Protein AF-A0A2V7N0P4-F1 (afdb_monomer)

Radius of gyration: 20.38 Å; Cα contacts (8 Å, |Δi|>4): 398; chains: 1; bounding box: 50×47×55 Å

Structure (mmCIF, N/CA/C/O backbone):
data_AF-A0A2V7N0P4-F1
#
_entry.id   AF-A0A2V7N0P4-F1
#
loop_
_atom_site.group_PDB
_atom_site.id
_atom_site.type_symbol
_atom_site.label_atom_id
_atom_site.label_alt_id
_atom_site.label_comp_id
_atom_site.label_asym_id
_atom_site.label_entity_id
_atom_site.label_seq_id
_atom_site.pdbx_PDB_ins_code
_atom_site.Cartn_x
_atom_site.Cartn_y
_atom_site.Cartn_z
_atom_site.occupancy
_atom_site.B_iso_or_equiv
_atom_site.auth_seq_id
_atom_site.auth_comp_id
_atom_site.auth_asym_id
_atom_site.auth_atom_id
_atom_site.pdbx_PDB_model_num
ATOM 1 N N . MET A 1 1 ? -12.276 0.808 -29.004 1.00 48.00 1 MET A N 1
ATOM 2 C CA . MET A 1 1 ? -11.199 1.336 -29.880 1.00 48.00 1 MET A CA 1
ATOM 3 C C . MET A 1 1 ? -9.862 1.611 -29.165 1.00 48.00 1 MET A C 1
ATOM 5 O O . MET A 1 1 ? -8.880 1.832 -29.858 1.00 48.00 1 MET A O 1
ATOM 9 N N . ALA A 1 2 ? -9.767 1.597 -27.823 1.00 55.53 2 ALA A N 1
ATOM 10 C CA . ALA A 1 2 ? -8.489 1.805 -27.118 1.00 55.53 2 ALA A CA 1
ATOM 11 C C . ALA A 1 2 ? -7.593 0.546 -27.047 1.00 55.53 2 ALA A C 1
ATOM 13 O O . ALA A 1 2 ? -6.385 0.677 -27.211 1.00 55.53 2 ALA A O 1
ATOM 14 N N . ALA A 1 3 ? -8.181 -0.650 -26.898 1.00 57.28 3 ALA A N 1
ATOM 15 C CA . ALA A 1 3 ? -7.447 -1.916 -26.748 1.00 57.28 3 ALA A CA 1
ATOM 16 C C . ALA A 1 3 ? -6.444 -2.182 -27.893 1.00 57.28 3 ALA A C 1
ATOM 18 O O . ALA A 1 3 ? -5.248 -2.296 -27.647 1.00 57.28 3 ALA A O 1
ATOM 19 N N . GLY A 1 4 ? -6.884 -2.103 -29.157 1.00 65.12 4 GLY A N 1
ATOM 20 C CA . GLY A 1 4 ? -6.005 -2.337 -30.317 1.00 65.12 4 GLY A CA 1
ATOM 21 C C . GLY A 1 4 ? -4.878 -1.306 -30.515 1.00 65.12 4 GLY A C 1
ATOM 22 O O . GLY A 1 4 ? -3.929 -1.561 -31.256 1.00 65.12 4 GLY A O 1
ATOM 23 N N . ARG A 1 5 ? -4.939 -0.145 -29.843 1.00 78.81 5 ARG A N 1
ATOM 24 C CA . ARG A 1 5 ? -3.832 0.831 -29.835 1.00 78.81 5 ARG A CA 1
ATOM 25 C C . ARG A 1 5 ? -2.767 0.477 -28.802 1.00 78.81 5 ARG A C 1
ATOM 27 O O . ARG A 1 5 ? -1.599 0.766 -29.030 1.00 78.81 5 ARG A O 1
ATOM 34 N N . CYS A 1 6 ? -3.154 -0.150 -27.694 1.00 89.38 6 CYS A N 1
ATOM 35 C CA . CYS A 1 6 ? -2.201 -0.570 -26.675 1.00 89.38 6 CYS A CA 1
ATOM 36 C C . CYS A 1 6 ? -1.427 -1.823 -27.080 1.00 89.38 6 CYS A C 1
ATOM 38 O O . CYS A 1 6 ? -0.224 -1.873 -26.844 1.00 89.38 6 CYS A O 1
ATOM 40 N N . ASP A 1 7 ? -2.055 -2.773 -27.773 1.00 86.94 7 ASP A N 1
ATOM 41 C CA . ASP A 1 7 ? -1.364 -3.982 -28.239 1.00 86.94 7 ASP A CA 1
ATOM 42 C C . ASP A 1 7 ? -0.205 -3.648 -29.197 1.00 86.94 7 ASP A C 1
ATOM 44 O O . ASP A 1 7 ? 0.932 -4.089 -29.001 1.00 86.94 7 ASP A O 1
ATOM 48 N N . SER A 1 8 ? -0.462 -2.790 -30.191 1.00 90.31 8 SER A N 1
ATOM 49 C CA . SER A 1 8 ? 0.556 -2.338 -31.149 1.00 90.31 8 SER A CA 1
ATOM 50 C C . SER A 1 8 ? 1.620 -1.441 -30.507 1.00 90.31 8 SER A C 1
ATOM 52 O O . SER A 1 8 ? 2.811 -1.594 -30.799 1.00 90.31 8 SER A O 1
ATOM 54 N N . ALA A 1 9 ? 1.228 -0.553 -29.586 1.00 91.25 9 ALA A N 1
ATOM 55 C CA . ALA A 1 9 ? 2.161 0.296 -28.850 1.00 91.25 9 ALA A CA 1
ATOM 56 C C . ALA A 1 9 ? 3.096 -0.525 -27.950 1.00 91.25 9 ALA A C 1
ATOM 58 O O . ALA A 1 9 ? 4.300 -0.283 -27.946 1.00 91.25 9 ALA A O 1
ATOM 59 N N . VAL A 1 10 ? 2.574 -1.529 -27.237 1.00 93.38 10 VAL A N 1
ATOM 60 C CA . VAL A 1 10 ? 3.366 -2.428 -26.384 1.00 93.38 10 VAL A CA 1
ATOM 61 C C . VAL A 1 10 ? 4.337 -3.255 -27.223 1.00 93.38 10 VAL A C 1
ATOM 63 O O . VAL A 1 10 ? 5.505 -3.367 -26.852 1.00 93.38 10 VAL A O 1
ATOM 66 N N . ALA A 1 11 ? 3.896 -3.813 -28.355 1.00 92.94 11 ALA A N 1
ATOM 67 C CA . ALA A 1 11 ? 4.771 -4.567 -29.254 1.00 92.94 11 ALA A CA 1
ATOM 68 C C . ALA A 1 11 ? 5.921 -3.697 -29.789 1.00 92.94 11 ALA A C 1
ATOM 70 O O . ALA A 1 11 ? 7.089 -4.080 -29.696 1.00 92.94 11 ALA A O 1
ATOM 71 N N . THR A 1 12 ? 5.599 -2.489 -30.259 1.00 94.31 12 THR A N 1
ATOM 72 C CA . THR A 1 12 ? 6.586 -1.521 -30.761 1.00 94.31 12 THR A CA 1
ATOM 73 C C . THR A 1 12 ? 7.554 -1.084 -29.661 1.00 94.31 12 THR A C 1
ATOM 75 O O . THR A 1 12 ? 8.766 -1.080 -29.863 1.00 94.31 12 THR A O 1
ATOM 78 N N . ALA A 1 13 ? 7.038 -0.776 -28.468 1.00 93.75 13 ALA A N 1
ATOM 79 C CA . ALA A 1 13 ? 7.839 -0.393 -27.310 1.00 93.75 13 ALA A CA 1
ATOM 80 C C . ALA A 1 13 ? 8.810 -1.504 -26.887 1.00 93.75 13 ALA A C 1
ATOM 82 O O . ALA A 1 13 ? 9.975 -1.221 -26.618 1.00 93.75 13 ALA A O 1
ATOM 83 N N . LYS A 1 14 ? 8.364 -2.768 -26.875 1.00 93.31 14 LYS A N 1
ATOM 84 C CA . LYS A 1 14 ? 9.225 -3.925 -26.583 1.00 93.31 14 LYS A CA 1
ATOM 85 C C . LYS A 1 14 ? 10.332 -4.087 -27.624 1.00 93.31 14 LYS A C 1
ATOM 87 O O . LYS A 1 14 ? 11.485 -4.261 -27.243 1.00 93.31 14 LYS A O 1
ATOM 92 N N . ALA A 1 15 ? 10.007 -3.986 -28.915 1.00 93.44 15 ALA A N 1
ATOM 93 C CA . ALA A 1 15 ? 10.998 -4.075 -29.988 1.00 93.44 15 ALA A CA 1
ATOM 94 C C . ALA A 1 15 ? 12.048 -2.952 -29.896 1.00 93.44 15 ALA A C 1
ATOM 96 O O . ALA A 1 15 ? 13.246 -3.219 -29.974 1.00 93.44 15 ALA A O 1
ATOM 97 N N . ALA A 1 16 ? 11.616 -1.713 -29.644 1.00 91.25 16 ALA A N 1
ATOM 98 C CA . ALA A 1 16 ? 12.518 -0.583 -29.433 1.00 91.25 16 ALA A CA 1
ATOM 99 C C . ALA A 1 16 ? 13.398 -0.764 -28.182 1.00 91.25 16 ALA A C 1
ATOM 101 O O . ALA A 1 16 ? 14.583 -0.432 -28.209 1.00 91.25 16 ALA A O 1
ATOM 102 N N . GLN A 1 17 ? 12.858 -1.344 -27.102 1.00 92.38 17 GLN A N 1
ATOM 103 C CA . GLN A 1 17 ? 13.616 -1.618 -25.878 1.00 92.38 17 GLN A CA 1
ATOM 104 C C . GLN A 1 17 ? 14.759 -2.617 -26.106 1.00 92.38 17 GLN A C 1
ATOM 106 O O . GLN A 1 17 ? 15.795 -2.498 -25.460 1.00 92.38 17 GLN A O 1
ATOM 111 N N . LEU A 1 18 ? 14.607 -3.577 -27.027 1.00 92.81 18 LEU A N 1
ATOM 112 C CA . LEU A 1 18 ? 15.684 -4.514 -27.375 1.00 92.81 18 LEU A CA 1
ATOM 113 C C . LEU A 1 18 ? 16.871 -3.802 -28.037 1.00 92.81 18 LEU A C 1
ATOM 115 O O . LEU A 1 18 ? 18.014 -4.194 -27.824 1.00 92.81 18 LEU A O 1
ATOM 119 N N . GLN A 1 19 ? 16.610 -2.744 -28.807 1.00 94.44 19 GLN A N 1
ATOM 120 C CA . GLN A 1 19 ? 17.649 -1.951 -29.467 1.00 94.44 19 GLN A CA 1
ATOM 121 C C . GLN A 1 19 ? 18.250 -0.889 -28.540 1.00 94.44 19 GLN A C 1
ATOM 123 O O . GLN A 1 19 ? 19.441 -0.595 -28.621 1.00 94.44 19 GLN A O 1
ATOM 128 N N . ALA A 1 20 ? 17.442 -0.329 -27.635 1.00 92.88 20 ALA A N 1
ATOM 129 C CA . ALA A 1 20 ? 17.866 0.680 -26.669 1.00 92.88 20 ALA A CA 1
ATOM 130 C C . ALA A 1 20 ? 17.422 0.322 -25.232 1.00 92.88 20 ALA A C 1
ATOM 132 O O . ALA A 1 20 ? 16.518 0.964 -24.685 1.00 92.88 20 ALA A O 1
ATOM 133 N N . PRO A 1 21 ? 18.086 -0.649 -24.566 1.00 92.25 21 PRO A N 1
ATOM 134 C CA . PRO A 1 21 ? 17.653 -1.171 -23.264 1.00 92.25 21 PRO A CA 1
ATOM 135 C C . PRO A 1 21 ? 17.606 -0.138 -22.138 1.00 92.25 21 PRO A C 1
ATOM 137 O O . PRO A 1 21 ? 16.824 -0.286 -21.208 1.00 92.25 21 PRO A O 1
ATOM 140 N N . ALA A 1 22 ? 18.398 0.933 -22.226 1.00 93.81 22 ALA A N 1
ATOM 141 C CA . ALA A 1 22 ? 18.428 2.007 -21.234 1.00 93.81 22 ALA A CA 1
ATOM 142 C C . ALA A 1 22 ? 17.486 3.184 -21.562 1.00 93.81 22 ALA A C 1
ATOM 144 O O . ALA A 1 22 ? 17.545 4.215 -20.891 1.00 93.81 22 ALA A O 1
ATOM 145 N N . HIS A 1 23 ? 16.626 3.082 -22.583 1.00 95.06 23 HIS A N 1
ATOM 146 C CA . HIS A 1 23 ? 15.692 4.154 -22.932 1.00 95.06 23 HIS A CA 1
ATOM 147 C C . HIS A 1 23 ? 14.393 4.042 -22.124 1.00 95.06 23 HIS A C 1
ATOM 149 O O . HIS A 1 23 ? 13.709 3.026 -22.157 1.00 95.06 23 HIS A O 1
ATOM 155 N N . ALA A 1 24 ? 14.000 5.117 -21.436 1.00 95.44 24 ALA A N 1
ATOM 156 C CA . ALA A 1 24 ? 12.832 5.126 -20.548 1.00 95.44 24 ALA A CA 1
ATOM 157 C C . ALA A 1 24 ? 11.462 5.131 -21.260 1.00 95.44 24 ALA A C 1
ATOM 159 O O . ALA A 1 24 ? 10.436 5.034 -20.598 1.00 95.44 24 ALA A O 1
ATOM 160 N N . LEU A 1 25 ? 11.405 5.255 -22.592 1.00 94.81 25 LEU A N 1
ATOM 161 C CA . LEU A 1 25 ? 10.123 5.388 -23.300 1.00 94.81 25 LEU A CA 1
ATOM 162 C C . LEU A 1 25 ? 9.391 4.054 -23.391 1.00 94.81 25 LEU A C 1
ATOM 164 O O . LEU A 1 25 ? 8.181 4.023 -23.195 1.00 94.81 25 LEU A O 1
ATOM 168 N N . GLY A 1 26 ? 10.115 2.959 -23.632 1.00 94.75 26 GLY A N 1
ATOM 169 C CA . GLY A 1 26 ? 9.523 1.628 -23.679 1.00 94.75 26 GLY A CA 1
ATOM 170 C C . GLY A 1 26 ? 8.754 1.272 -22.402 1.00 94.75 26 GLY A C 1
ATOM 171 O O . GLY A 1 26 ? 7.552 1.019 -22.502 1.00 94.75 26 GLY A O 1
ATOM 172 N N . PRO A 1 27 ? 9.359 1.319 -21.195 1.00 96.75 27 PRO A N 1
ATOM 173 C CA . PRO A 1 27 ? 8.632 1.025 -19.961 1.00 96.75 27 PRO A CA 1
ATOM 174 C C . PRO A 1 27 ? 7.490 2.013 -19.700 1.00 96.75 27 PRO A C 1
ATOM 176 O O . PRO A 1 27 ? 6.444 1.574 -19.237 1.00 96.75 27 PRO A O 1
ATOM 179 N N . LEU A 1 28 ? 7.634 3.306 -20.034 1.00 96.75 28 LEU A N 1
ATOM 180 C CA . LEU A 1 28 ? 6.555 4.298 -19.886 1.00 96.75 28 LEU A CA 1
ATOM 181 C C . LEU A 1 28 ? 5.330 3.964 -20.745 1.00 96.75 28 LEU A C 1
ATOM 183 O O . LEU A 1 28 ? 4.205 4.027 -20.259 1.00 96.75 28 LEU A O 1
ATOM 187 N N . VAL A 1 29 ? 5.536 3.573 -22.004 1.00 96.19 29 VAL A N 1
ATOM 188 C CA . VAL A 1 29 ? 4.443 3.176 -22.905 1.00 96.19 29 VAL A CA 1
ATOM 189 C C . VAL A 1 29 ? 3.790 1.880 -22.429 1.00 96.19 29 VAL A C 1
ATOM 191 O O . VAL A 1 29 ? 2.564 1.807 -22.336 1.00 96.19 29 VAL A O 1
ATOM 194 N N . ILE A 1 30 ? 4.599 0.870 -22.097 1.00 96.31 30 ILE A N 1
ATOM 195 C CA . ILE A 1 30 ? 4.100 -0.438 -21.657 1.00 96.31 30 ILE A CA 1
ATOM 196 C C . ILE A 1 30 ? 3.291 -0.296 -20.366 1.00 96.31 30 ILE A C 1
ATOM 198 O O . ILE A 1 30 ? 2.149 -0.757 -20.305 1.00 96.31 30 ILE A O 1
ATOM 202 N N . GLY A 1 31 ? 3.851 0.387 -19.366 1.00 96.44 31 GLY A N 1
ATOM 203 C CA . GLY A 1 31 ? 3.190 0.609 -18.086 1.00 96.44 31 GLY A CA 1
ATOM 204 C C . GLY A 1 31 ? 1.904 1.417 -18.233 1.00 96.44 31 GLY A C 1
ATOM 205 O O . GLY A 1 31 ? 0.882 1.038 -17.668 1.00 96.44 31 GLY A O 1
ATOM 206 N N . ARG A 1 32 ? 1.880 2.455 -19.080 1.00 96.50 32 ARG A N 1
ATOM 207 C CA . ARG A 1 32 ? 0.666 3.256 -19.284 1.00 96.50 32 ARG A CA 1
ATOM 208 C C . ARG A 1 32 ? -0.481 2.454 -19.902 1.00 96.50 32 ARG A C 1
ATOM 210 O O . ARG A 1 32 ? -1.645 2.676 -19.560 1.00 96.50 32 ARG A O 1
ATOM 217 N N . CYS A 1 33 ? -0.170 1.517 -20.792 1.00 96.38 33 CYS A N 1
ATOM 218 C CA . CYS A 1 33 ? -1.168 0.596 -21.324 1.00 96.38 33 CYS A CA 1
ATOM 219 C C . CYS A 1 33 ? -1.683 -0.371 -20.253 1.00 96.38 33 CYS A C 1
ATOM 221 O O . CYS A 1 33 ? -2.892 -0.541 -20.124 1.00 96.38 33 CYS A O 1
ATOM 223 N N . GLN A 1 34 ? -0.800 -0.916 -19.413 1.00 95.75 34 GLN A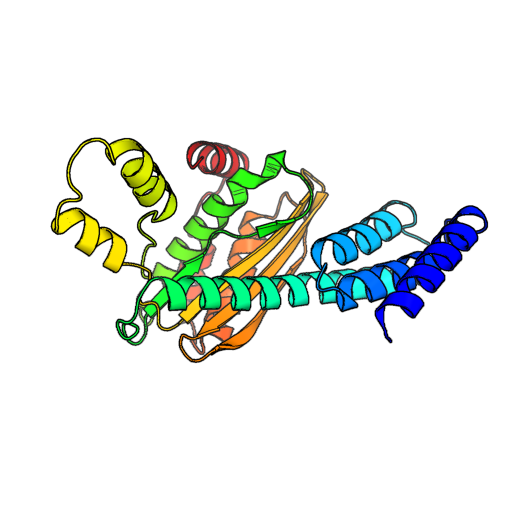 N 1
ATOM 224 C CA . GLN A 1 34 ? -1.206 -1.753 -18.280 1.00 95.75 34 GLN A CA 1
ATOM 225 C C . GLN A 1 34 ? -2.107 -0.991 -17.293 1.00 95.75 34 GLN A C 1
ATOM 227 O O . GLN A 1 34 ? -3.138 -1.520 -16.887 1.00 95.75 34 GLN A O 1
ATOM 232 N N . GLU A 1 35 ? -1.788 0.268 -16.970 1.00 94.88 35 GLU A N 1
ATOM 233 C CA . GLU A 1 35 ? -2.641 1.140 -16.145 1.00 94.88 35 GLU A CA 1
ATOM 234 C C . GLU A 1 35 ? -4.025 1.371 -16.765 1.00 94.88 35 GLU A C 1
ATOM 236 O O . GLU A 1 35 ? -5.025 1.402 -16.051 1.00 94.88 35 GLU A O 1
ATOM 241 N N . THR A 1 36 ? -4.087 1.538 -18.091 1.00 93.94 36 THR A N 1
ATOM 242 C CA . THR A 1 36 ? -5.350 1.740 -18.823 1.00 93.94 36 THR A CA 1
ATOM 243 C C . THR A 1 36 ? -6.249 0.507 -18.728 1.00 93.94 36 THR A C 1
ATOM 245 O O . THR A 1 36 ? -7.465 0.642 -18.622 1.00 93.94 36 THR A O 1
ATOM 248 N N . ASP A 1 37 ? -5.647 -0.681 -18.676 1.00 92.75 37 ASP A N 1
ATOM 249 C CA . ASP A 1 37 ? -6.344 -1.953 -18.467 1.00 92.75 37 ASP A CA 1
ATOM 250 C C . ASP A 1 37 ? -6.635 -2.248 -16.981 1.00 92.75 37 ASP A C 1
ATOM 252 O O . ASP A 1 37 ? -7.108 -3.332 -16.644 1.00 92.75 37 ASP A O 1
ATOM 256 N N . GLY A 1 38 ? -6.320 -1.321 -16.068 1.00 91.38 38 GLY A N 1
ATOM 257 C CA . GLY A 1 38 ? -6.486 -1.508 -14.624 1.00 91.38 38 GLY A CA 1
ATOM 258 C C . GLY A 1 38 ? -5.501 -2.502 -13.999 1.00 91.38 38 GLY A C 1
ATOM 259 O O . GLY A 1 38 ? -5.750 -2.985 -12.897 1.00 91.38 38 GLY A O 1
ATOM 260 N N . ARG A 1 39 ? -4.395 -2.816 -14.686 1.00 93.00 39 ARG A N 1
ATOM 261 C CA . ARG A 1 39 ? -3.316 -3.713 -14.234 1.00 93.00 39 ARG A CA 1
ATOM 262 C C . ARG A 1 39 ? -2.177 -2.904 -13.611 1.00 93.00 39 ARG A C 1
ATOM 264 O O . ARG A 1 39 ? -1.065 -2.844 -14.141 1.00 93.00 39 ARG A O 1
ATOM 271 N N . TYR A 1 40 ? -2.482 -2.194 -12.524 1.00 93.31 40 TYR A N 1
ATOM 272 C CA . TYR A 1 40 ? -1.529 -1.290 -11.865 1.00 93.31 40 TYR A CA 1
ATOM 273 C C . TYR A 1 40 ? -0.349 -2.018 -11.212 1.00 93.31 40 TYR A C 1
ATOM 275 O O . TYR A 1 40 ? 0.742 -1.461 -11.137 1.00 93.31 40 TYR A O 1
ATOM 283 N N . ASP A 1 41 ? -0.552 -3.262 -10.788 1.00 90.06 41 ASP A N 1
ATOM 284 C CA . ASP A 1 41 ? 0.484 -4.165 -10.287 1.00 90.06 41 ASP A CA 1
ATOM 285 C C . ASP A 1 41 ? 1.547 -4.456 -11.360 1.00 90.06 41 ASP A C 1
ATOM 287 O O . ASP A 1 41 ? 2.747 -4.303 -11.115 1.00 90.06 41 ASP A O 1
ATOM 291 N N . LEU A 1 42 ? 1.114 -4.786 -12.583 1.00 93.25 42 LEU A N 1
ATOM 292 C CA . LEU A 1 42 ? 2.010 -5.013 -13.719 1.00 93.25 42 LEU A CA 1
ATOM 293 C C . LEU A 1 42 ? 2.709 -3.724 -14.161 1.00 93.25 42 LEU A C 1
ATOM 295 O O . LEU A 1 42 ? 3.900 -3.755 -14.485 1.00 93.25 42 LEU A O 1
ATOM 299 N N . ALA A 1 43 ? 1.991 -2.596 -14.153 1.00 95.56 43 ALA A N 1
ATOM 300 C CA . ALA A 1 43 ? 2.570 -1.286 -14.449 1.00 95.56 43 ALA A CA 1
ATOM 301 C C . ALA A 1 43 ? 3.676 -0.936 -13.451 1.00 95.56 43 ALA A C 1
ATOM 303 O O . ALA A 1 43 ? 4.794 -0.609 -13.854 1.00 95.56 43 ALA A O 1
ATOM 304 N N . TYR A 1 44 ? 3.392 -1.082 -12.153 1.00 93.50 44 TYR A N 1
ATOM 305 C CA . TYR A 1 44 ? 4.367 -0.881 -11.089 1.00 93.50 44 TYR A CA 1
ATOM 306 C C . TYR A 1 44 ? 5.613 -1.742 -11.312 1.00 93.50 44 TYR A C 1
ATOM 308 O O . TYR A 1 44 ? 6.715 -1.195 -11.369 1.00 93.50 44 TYR A O 1
ATOM 316 N N . ALA A 1 45 ? 5.434 -3.051 -11.526 1.00 92.19 45 ALA A N 1
ATOM 317 C CA . ALA A 1 45 ? 6.531 -3.984 -11.772 1.00 92.19 45 ALA A CA 1
ATOM 318 C C . ALA A 1 45 ? 7.376 -3.578 -12.991 1.00 92.19 45 ALA A C 1
ATOM 320 O O . ALA A 1 45 ? 8.602 -3.518 -12.893 1.00 92.19 45 ALA A O 1
ATOM 321 N N . THR A 1 46 ? 6.733 -3.220 -14.108 1.00 95.44 46 THR A N 1
ATOM 322 C CA . THR A 1 46 ? 7.399 -2.760 -15.341 1.00 95.44 46 THR A CA 1
ATOM 323 C C . THR A 1 46 ? 8.288 -1.544 -15.076 1.00 95.44 46 THR A C 1
ATOM 325 O O . THR A 1 46 ? 9.448 -1.500 -15.498 1.00 95.44 46 THR A O 1
ATOM 328 N N . TYR A 1 47 ? 7.769 -0.555 -14.348 1.00 96.25 47 TYR A N 1
ATOM 329 C CA . TYR A 1 47 ? 8.516 0.654 -14.022 1.00 96.25 47 TYR A CA 1
ATOM 330 C C . TYR A 1 47 ? 9.673 0.382 -13.058 1.00 96.25 47 TYR A C 1
ATOM 332 O O . TYR A 1 47 ? 10.788 0.868 -13.273 1.00 96.25 47 TYR A O 1
ATOM 340 N N . THR A 1 48 ? 9.436 -0.387 -11.994 1.00 92.81 48 THR A N 1
ATOM 341 C CA . THR A 1 48 ? 10.470 -0.658 -10.990 1.00 92.81 48 THR A CA 1
ATOM 342 C C . THR A 1 48 ? 11.585 -1.536 -11.527 1.00 92.81 48 THR A C 1
ATOM 344 O O . THR A 1 48 ? 12.746 -1.265 -11.232 1.00 92.81 48 THR A O 1
ATOM 347 N N . ASP A 1 49 ? 11.261 -2.527 -12.355 1.00 93.44 49 ASP A N 1
ATOM 348 C CA . ASP A 1 49 ? 12.238 -3.420 -12.975 1.00 93.44 49 ASP A CA 1
ATOM 349 C C . ASP A 1 49 ? 13.178 -2.647 -13.916 1.00 93.44 49 ASP A C 1
ATOM 351 O O . ASP A 1 49 ? 14.404 -2.744 -13.813 1.00 93.44 49 ASP A O 1
ATOM 355 N N . PHE A 1 50 ? 12.633 -1.766 -14.765 1.00 96.25 50 PHE A N 1
ATOM 356 C CA . PHE A 1 50 ? 13.466 -0.866 -15.567 1.00 96.25 50 PHE A CA 1
ATOM 357 C C . PHE A 1 50 ? 14.339 0.044 -14.691 1.00 96.25 50 PHE A C 1
ATOM 359 O O . PHE A 1 50 ? 15.539 0.182 -14.934 1.00 96.25 50 PHE A O 1
ATOM 366 N N . ALA A 1 51 ? 13.759 0.669 -13.662 1.00 94.75 51 ALA A N 1
ATOM 367 C CA . ALA A 1 51 ? 14.488 1.599 -12.804 1.00 94.75 51 ALA A CA 1
ATOM 368 C C . ALA A 1 51 ? 15.587 0.924 -11.963 1.00 94.75 51 ALA A C 1
ATOM 370 O O . ALA A 1 51 ? 16.552 1.601 -11.590 1.00 94.75 51 ALA A O 1
ATOM 371 N N . ALA A 1 52 ? 15.437 -0.370 -11.664 1.00 91.81 52 ALA A N 1
ATOM 372 C CA . ALA A 1 52 ? 16.428 -1.193 -10.979 1.00 91.81 52 ALA A CA 1
ATOM 373 C C . ALA A 1 52 ? 17.570 -1.606 -11.918 1.00 91.81 52 ALA A C 1
ATOM 375 O O . ALA A 1 52 ? 18.735 -1.458 -11.555 1.00 91.81 52 ALA A O 1
ATOM 376 N N . ARG A 1 53 ? 17.254 -2.051 -13.142 1.00 95.06 53 ARG A N 1
ATOM 377 C CA . ARG A 1 53 ? 18.259 -2.448 -14.147 1.00 95.06 53 ARG A CA 1
ATOM 378 C C . ARG A 1 53 ? 19.022 -1.263 -14.740 1.00 95.06 53 ARG A C 1
ATOM 380 O O . ARG A 1 53 ? 20.194 -1.392 -15.085 1.00 95.06 53 ARG A O 1
ATOM 387 N N . HIS A 1 54 ? 18.388 -0.094 -14.822 1.00 96.06 54 HIS A N 1
ATOM 388 C CA . HIS A 1 54 ? 18.963 1.103 -15.438 1.00 96.06 54 HIS A CA 1
ATOM 389 C C . HIS A 1 54 ? 18.892 2.329 -14.512 1.00 96.06 54 HIS A C 1
ATOM 391 O O . HIS A 1 54 ? 18.283 3.347 -14.853 1.00 96.06 54 HIS A O 1
ATOM 397 N N . PRO A 1 55 ? 19.559 2.303 -13.343 1.00 94.88 55 PRO A N 1
ATOM 398 C CA . PRO A 1 55 ? 19.381 3.317 -12.303 1.00 94.88 55 PRO A CA 1
ATOM 399 C C . PRO A 1 55 ? 19.864 4.719 -12.695 1.00 94.88 55 PRO A C 1
ATOM 401 O O . PRO A 1 55 ? 19.472 5.687 -12.039 1.00 94.88 55 PRO A O 1
ATOM 404 N N . ARG A 1 56 ? 20.698 4.816 -13.742 1.00 95.81 56 ARG A N 1
ATOM 405 C CA . ARG A 1 56 ? 21.276 6.052 -14.302 1.00 95.81 56 ARG A CA 1
ATOM 406 C C . ARG A 1 56 ? 20.741 6.399 -15.699 1.00 95.81 56 ARG A C 1
ATOM 408 O O . ARG A 1 56 ? 21.254 7.320 -16.326 1.00 95.81 56 ARG A O 1
ATOM 415 N N . ALA A 1 57 ? 19.743 5.672 -16.208 1.00 95.56 57 ALA A N 1
ATOM 416 C CA . ALA A 1 57 ? 19.155 5.970 -17.512 1.00 95.56 57 ALA A CA 1
ATOM 417 C C . ALA A 1 57 ? 18.533 7.372 -17.551 1.00 95.56 57 ALA A C 1
ATOM 419 O O . ALA A 1 57 ? 17.899 7.829 -16.593 1.00 95.56 57 ALA A O 1
ATOM 420 N N . ARG A 1 58 ? 18.646 8.042 -18.701 1.00 95.19 58 ARG A N 1
ATOM 421 C CA . ARG A 1 58 ? 17.941 9.304 -18.938 1.00 95.19 58 ARG A CA 1
ATOM 422 C C . ARG A 1 58 ? 16.431 9.057 -18.855 1.00 95.19 58 ARG A C 1
ATOM 424 O O . ARG A 1 58 ? 15.903 8.177 -19.526 1.00 95.19 58 ARG A O 1
ATOM 431 N N . GLY A 1 59 ? 15.739 9.833 -18.022 1.00 94.62 59 GLY A N 1
ATOM 432 C CA . GLY A 1 59 ? 14.296 9.686 -17.798 1.00 94.62 59 GLY A CA 1
ATOM 433 C C . GLY A 1 59 ? 13.901 8.659 -16.728 1.00 94.62 59 GLY A C 1
ATOM 434 O O . GLY A 1 59 ? 12.714 8.527 -16.444 1.00 94.62 59 GLY A O 1
ATOM 435 N N . VAL A 1 60 ? 14.853 7.989 -16.060 1.00 96.25 60 VAL A N 1
ATOM 436 C CA . VAL A 1 60 ? 14.542 7.034 -14.975 1.00 96.25 60 VAL A CA 1
ATOM 437 C C . VAL A 1 60 ? 13.769 7.676 -13.814 1.00 96.25 60 VAL A C 1
ATOM 439 O O . VAL A 1 60 ? 12.966 7.014 -13.165 1.00 96.25 60 VAL A O 1
ATOM 442 N N . ALA A 1 61 ? 13.955 8.977 -13.570 1.00 95.50 61 ALA A N 1
ATOM 443 C CA . ALA A 1 61 ? 13.181 9.717 -12.574 1.00 95.50 61 ALA A CA 1
ATOM 444 C C . ALA A 1 61 ? 11.679 9.738 -12.909 1.00 95.50 61 ALA A C 1
ATOM 446 O O . ALA A 1 61 ? 10.858 9.497 -12.028 1.00 95.50 61 ALA A O 1
ATOM 447 N N . ALA A 1 62 ? 11.323 9.935 -14.184 1.00 96.75 62 ALA A N 1
ATOM 448 C CA . ALA A 1 62 ? 9.934 9.888 -14.637 1.00 96.75 62 ALA A CA 1
ATOM 449 C C . ALA A 1 62 ? 9.347 8.477 -14.494 1.00 96.75 62 ALA A C 1
ATOM 451 O O . ALA A 1 62 ? 8.218 8.328 -14.040 1.00 96.75 62 ALA A O 1
ATOM 452 N N . VAL A 1 63 ? 10.136 7.437 -14.787 1.00 97.00 63 VAL A N 1
ATOM 453 C CA . VAL A 1 63 ? 9.726 6.038 -14.574 1.00 97.00 63 VAL A CA 1
ATOM 454 C C . VAL A 1 63 ? 9.472 5.755 -13.089 1.00 97.00 63 VAL A C 1
ATOM 456 O O . VAL A 1 63 ? 8.462 5.155 -12.733 1.00 97.00 63 VAL A O 1
ATOM 459 N N . ARG A 1 64 ? 10.347 6.229 -12.192 1.00 94.56 64 ARG A N 1
ATOM 460 C CA . ARG A 1 64 ? 10.161 6.075 -10.739 1.00 94.56 64 ARG A CA 1
ATOM 461 C C . ARG A 1 64 ? 8.913 6.799 -10.234 1.00 94.56 64 ARG A C 1
ATOM 463 O O . ARG A 1 64 ? 8.231 6.247 -9.372 1.00 94.56 64 ARG A O 1
ATOM 470 N N . ALA A 1 65 ? 8.619 7.985 -10.767 1.00 94.94 65 ALA A N 1
ATOM 471 C CA . ALA A 1 65 ? 7.401 8.728 -10.455 1.00 94.94 65 ALA A CA 1
ATOM 472 C C . ALA A 1 65 ? 6.147 8.003 -10.972 1.00 94.94 65 ALA A C 1
ATOM 474 O O . ALA A 1 65 ? 5.172 7.868 -10.236 1.00 94.94 65 ALA A O 1
ATOM 475 N N . ALA A 1 66 ? 6.192 7.454 -12.192 1.00 96.44 66 ALA A N 1
ATOM 476 C CA . ALA A 1 66 ? 5.112 6.633 -12.740 1.00 96.44 66 ALA A CA 1
ATOM 477 C C . ALA A 1 66 ? 4.841 5.393 -11.869 1.00 96.44 66 ALA A C 1
ATOM 479 O O . ALA A 1 66 ? 3.687 5.091 -11.580 1.00 96.44 66 ALA A O 1
ATOM 480 N N . ALA A 1 67 ? 5.889 4.748 -11.339 1.00 93.88 67 ALA A N 1
ATOM 481 C CA . ALA A 1 67 ? 5.737 3.668 -10.362 1.00 93.88 67 ALA A CA 1
ATOM 482 C C . ALA A 1 67 ? 4.975 4.114 -9.104 1.00 93.88 67 ALA A C 1
ATOM 484 O O . ALA A 1 67 ? 4.072 3.417 -8.655 1.00 93.88 67 ALA A O 1
ATOM 485 N N . GLN A 1 68 ? 5.289 5.281 -8.536 1.00 91.62 68 GLN A N 1
ATOM 486 C CA . GLN A 1 68 ? 4.570 5.779 -7.353 1.00 91.62 68 GLN A CA 1
ATOM 487 C C . GLN A 1 68 ? 3.089 6.038 -7.651 1.00 91.62 68 GLN A C 1
ATOM 489 O O . GLN A 1 68 ? 2.218 5.658 -6.870 1.00 91.62 68 GLN A O 1
ATOM 494 N N . LEU A 1 69 ? 2.789 6.622 -8.814 1.00 93.62 69 LEU A N 1
ATOM 495 C CA . LEU A 1 69 ? 1.410 6.849 -9.247 1.00 93.62 69 LEU A CA 1
ATOM 496 C C . LEU A 1 69 ? 0.651 5.534 -9.461 1.00 93.62 69 LEU A C 1
ATOM 498 O O . LEU A 1 69 ? -0.486 5.420 -9.005 1.00 93.62 69 LEU A O 1
ATOM 502 N N . ALA A 1 70 ? 1.283 4.536 -10.083 1.00 94.00 70 ALA A N 1
ATOM 503 C CA . ALA A 1 70 ? 0.696 3.213 -10.272 1.00 94.00 70 ALA A CA 1
ATOM 504 C C . ALA A 1 70 ? 0.378 2.537 -8.929 1.00 94.00 70 ALA A C 1
ATOM 506 O O . ALA A 1 70 ? -0.726 2.033 -8.755 1.00 94.00 70 ALA A O 1
ATOM 507 N N . LEU A 1 71 ? 1.283 2.602 -7.945 1.00 91.62 71 LEU A N 1
ATOM 508 C CA . LEU A 1 71 ? 1.056 2.018 -6.617 1.00 91.62 71 LEU A CA 1
ATOM 509 C C . LEU A 1 71 ? -0.131 2.675 -5.889 1.00 91.62 71 LEU A C 1
ATOM 511 O O . LEU A 1 71 ? -0.981 1.985 -5.325 1.00 91.62 71 LEU A O 1
ATOM 515 N N . ARG A 1 72 ? -0.239 4.010 -5.942 1.00 90.94 72 ARG A N 1
ATOM 516 C CA . ARG A 1 72 ? -1.391 4.747 -5.384 1.00 90.94 72 ARG A CA 1
ATOM 517 C C . ARG A 1 72 ? -2.700 4.405 -6.094 1.00 90.94 72 ARG A C 1
ATOM 519 O O . ARG A 1 72 ? -3.747 4.263 -5.455 1.00 90.94 72 ARG A O 1
ATOM 526 N N . ALA A 1 73 ? -2.655 4.285 -7.420 1.00 92.44 73 ALA A N 1
ATOM 527 C CA . ALA A 1 73 ? -3.808 3.891 -8.219 1.00 92.44 73 ALA A CA 1
ATOM 528 C C . ALA A 1 73 ? -4.246 2.458 -7.887 1.00 92.44 73 ALA A C 1
ATOM 530 O O . ALA A 1 73 ? -5.441 2.222 -7.705 1.00 92.44 73 ALA A O 1
ATOM 531 N N . GLN A 1 74 ? -3.292 1.541 -7.692 1.00 92.00 74 GLN A N 1
ATOM 532 C CA . GLN A 1 74 ? -3.550 0.185 -7.216 1.00 92.00 74 GLN A CA 1
ATOM 533 C C . GLN A 1 74 ? -4.251 0.210 -5.858 1.00 92.00 74 GLN A C 1
ATOM 535 O O . GLN A 1 74 ? -5.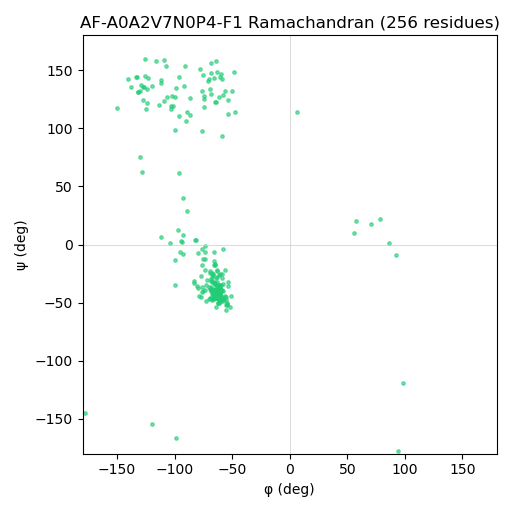290 -0.424 -5.719 1.00 92.00 74 GLN A O 1
ATOM 540 N N . ALA A 1 75 ? -3.751 0.989 -4.890 1.00 89.62 75 ALA A N 1
ATOM 541 C CA . ALA A 1 75 ? -4.383 1.119 -3.575 1.00 89.62 75 ALA A CA 1
ATOM 542 C C . ALA A 1 75 ? -5.821 1.640 -3.664 1.00 89.62 75 ALA A C 1
ATOM 544 O O . ALA A 1 75 ? -6.708 1.145 -2.978 1.00 89.62 75 ALA A O 1
ATOM 545 N N . THR A 1 76 ? -6.078 2.590 -4.563 1.00 90.62 76 THR A N 1
ATOM 546 C CA . THR A 1 76 ? -7.425 3.119 -4.820 1.00 90.62 76 THR A CA 1
ATOM 547 C C . THR A 1 76 ? -8.335 2.076 -5.480 1.00 90.62 76 THR A C 1
ATOM 549 O O . THR A 1 76 ? -9.514 1.979 -5.143 1.00 90.62 76 THR A O 1
ATOM 552 N N . GLN A 1 77 ? -7.823 1.287 -6.427 1.00 90.44 77 GLN A N 1
ATOM 553 C CA . GLN A 1 77 ? -8.597 0.242 -7.099 1.00 90.44 77 GLN A CA 1
ATOM 554 C C . GLN A 1 77 ? -8.917 -0.915 -6.150 1.00 90.44 77 GLN A C 1
ATOM 556 O O . GLN A 1 77 ? -10.067 -1.348 -6.098 1.00 90.44 77 GLN A O 1
ATOM 561 N N . THR A 1 78 ? -7.939 -1.394 -5.377 1.00 87.94 78 THR A N 1
ATOM 562 C CA . THR A 1 78 ? -8.156 -2.451 -4.381 1.00 87.94 78 THR A CA 1
ATOM 563 C C . THR A 1 78 ? -9.154 -1.996 -3.324 1.00 87.94 78 THR A C 1
AT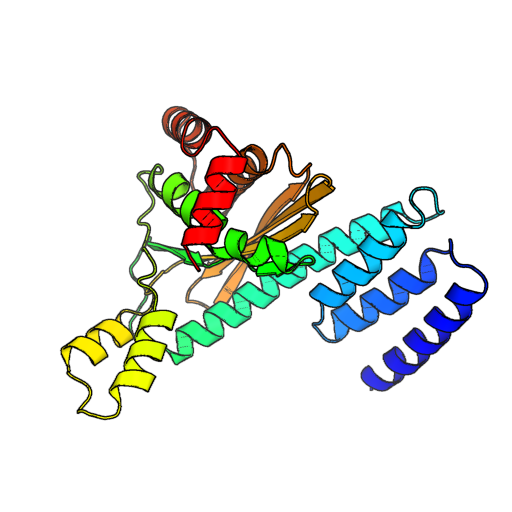OM 565 O O . THR A 1 78 ? -10.035 -2.768 -2.963 1.00 87.94 78 THR A O 1
ATOM 568 N N . ALA A 1 79 ? -9.104 -0.724 -2.922 1.00 86.62 79 ALA A N 1
ATOM 569 C CA . ALA A 1 79 ? -10.107 -0.084 -2.076 1.00 86.62 79 ALA A CA 1
ATOM 570 C C . ALA A 1 79 ? -11.530 -0.204 -2.653 1.00 86.62 79 ALA A C 1
ATOM 572 O O . ALA A 1 79 ? -12.449 -0.663 -1.975 1.00 86.62 79 ALA A O 1
ATOM 573 N N . LYS A 1 80 ? -11.717 0.171 -3.925 1.00 85.69 80 LYS A N 1
ATOM 574 C CA . LYS A 1 80 ? -13.021 0.065 -4.606 1.00 85.69 80 LYS A CA 1
ATOM 575 C C . LYS A 1 80 ? -13.510 -1.379 -4.680 1.00 85.69 80 LYS A C 1
ATOM 577 O O . LYS A 1 80 ? -14.688 -1.640 -4.456 1.00 85.69 80 LYS A O 1
ATOM 582 N N . LEU A 1 81 ? -12.611 -2.315 -4.980 1.00 84.44 81 LEU A N 1
ATOM 583 C CA . LEU A 1 81 ? -12.933 -3.741 -5.044 1.00 84.44 81 LEU A CA 1
ATOM 584 C C . LEU A 1 81 ? -13.295 -4.306 -3.667 1.00 84.44 81 LEU A C 1
ATOM 586 O O . LEU A 1 81 ? -14.206 -5.124 -3.571 1.00 84.44 81 LEU A O 1
ATOM 590 N N . ALA A 1 82 ? -12.614 -3.872 -2.606 1.00 78.38 82 ALA A N 1
ATOM 591 C CA . ALA A 1 82 ? -12.926 -4.273 -1.241 1.00 78.38 82 ALA A CA 1
ATOM 592 C C . ALA A 1 82 ? -14.334 -3.824 -0.831 1.00 78.38 82 ALA A C 1
ATOM 594 O O . ALA A 1 82 ? -15.102 -4.638 -0.322 1.00 78.38 82 ALA A O 1
ATOM 595 N N . LEU A 1 83 ? -14.708 -2.582 -1.148 1.00 77.44 83 LEU A N 1
ATOM 596 C CA . LEU A 1 83 ? -16.061 -2.082 -0.907 1.00 77.44 83 LEU A CA 1
ATOM 597 C C . LEU A 1 83 ? -17.119 -2.810 -1.734 1.00 77.44 83 LEU A C 1
ATOM 599 O O . LEU A 1 83 ? -18.159 -3.178 -1.201 1.00 77.44 83 LEU A O 1
ATOM 603 N N . ALA A 1 84 ? -16.853 -3.060 -3.018 1.00 79.25 84 ALA A N 1
ATOM 604 C CA . ALA A 1 84 ? -17.773 -3.824 -3.857 1.00 79.25 84 ALA A CA 1
ATOM 605 C C . ALA A 1 84 ? -17.991 -5.246 -3.316 1.00 79.25 84 ALA A C 1
ATOM 607 O O . ALA A 1 84 ? -19.088 -5.782 -3.404 1.00 79.25 84 ALA A O 1
ATOM 608 N N . ARG A 1 85 ? -16.958 -5.859 -2.725 1.00 75.81 85 ARG A N 1
ATOM 609 C CA . ARG A 1 85 ? -17.107 -7.141 -2.027 1.00 75.81 85 ARG A CA 1
ATOM 610 C C . ARG A 1 85 ? -17.955 -6.978 -0.769 1.00 75.81 85 ARG A C 1
ATOM 612 O O . ARG A 1 85 ? -18.873 -7.758 -0.571 1.00 75.81 85 ARG A O 1
ATOM 619 N N . GLU A 1 86 ? -17.697 -5.977 0.061 1.00 69.50 86 GLU A N 1
ATOM 620 C CA . GLU A 1 86 ? -18.456 -5.752 1.297 1.00 69.50 86 GLU A CA 1
ATOM 621 C C . GLU A 1 86 ? -19.952 -5.489 1.053 1.00 69.50 86 GLU A C 1
ATOM 623 O O . GLU A 1 86 ? -20.792 -6.074 1.737 1.00 69.50 86 GLU A O 1
ATOM 628 N N . SER A 1 87 ? -20.306 -4.711 0.027 1.00 69.31 87 SER A N 1
ATOM 629 C CA . SER A 1 87 ? -21.710 -4.430 -0.307 1.00 69.31 87 SER A CA 1
ATOM 630 C C . SER A 1 87 ? -22.485 -5.659 -0.796 1.00 69.31 87 SER A C 1
ATOM 632 O O . SER A 1 87 ? -23.699 -5.724 -0.626 1.00 69.31 87 SER A O 1
ATOM 634 N N . THR A 1 88 ? -21.805 -6.662 -1.368 1.00 69.50 88 THR A N 1
ATOM 635 C CA . THR A 1 88 ? -22.436 -7.959 -1.698 1.00 69.50 88 THR A CA 1
ATOM 636 C C . THR A 1 88 ? -22.653 -8.849 -0.480 1.00 69.50 88 THR A C 1
ATOM 638 O O . THR A 1 88 ? -23.413 -9.811 -0.538 1.00 69.50 88 THR A O 1
ATOM 641 N N . LEU A 1 89 ? -21.952 -8.549 0.609 1.00 65.75 89 LEU A N 1
ATOM 642 C CA . LEU A 1 89 ? -21.798 -9.417 1.761 1.00 65.75 89 LEU A CA 1
ATOM 643 C C . LEU A 1 89 ? -22.759 -9.016 2.898 1.00 65.75 89 LEU A C 1
ATOM 645 O O . LEU A 1 89 ? -23.310 -9.889 3.565 1.00 65.75 89 LEU A O 1
ATOM 649 N N . THR A 1 90 ? -23.049 -7.724 3.082 1.00 67.56 90 THR A N 1
ATOM 650 C CA . THR A 1 90 ? -24.020 -7.255 4.085 1.00 67.56 90 THR A CA 1
ATOM 651 C C . THR A 1 90 ? -24.884 -6.103 3.584 1.00 67.56 90 THR A C 1
ATOM 653 O O . THR A 1 90 ? -24.416 -5.209 2.886 1.00 67.56 90 THR A O 1
ATOM 656 N N . THR A 1 91 ? -26.160 -6.110 3.974 1.00 68.31 91 THR A N 1
ATOM 657 C CA . THR A 1 91 ? -27.122 -5.025 3.716 1.00 68.31 91 THR A CA 1
ATOM 658 C C . THR A 1 91 ? -27.387 -4.174 4.961 1.00 68.31 91 THR A C 1
ATOM 660 O O . THR A 1 91 ? -28.231 -3.279 4.929 1.00 68.31 91 THR A O 1
ATOM 663 N N . LEU A 1 92 ? -26.723 -4.477 6.084 1.00 71.69 92 LEU A N 1
ATOM 664 C CA . LEU A 1 92 ? -26.860 -3.716 7.324 1.00 71.69 92 LEU A CA 1
ATOM 665 C C . LEU A 1 92 ? -26.109 -2.381 7.220 1.00 71.69 92 LEU A C 1
ATOM 667 O O . LEU A 1 92 ? -25.043 -2.331 6.603 1.00 71.69 92 LEU A O 1
ATOM 671 N N . PRO A 1 93 ? -26.616 -1.307 7.851 1.00 74.56 93 PRO A N 1
ATOM 672 C CA . PRO A 1 93 ? -25.929 -0.025 7.837 1.00 74.56 93 PRO A CA 1
ATOM 673 C C . PRO A 1 93 ? -24.563 -0.123 8.543 1.00 74.56 93 PRO A C 1
ATOM 675 O O . PRO A 1 93 ? -24.426 -0.890 9.508 1.00 74.56 93 PRO A O 1
ATOM 678 N N . PRO A 1 94 ? -23.565 0.667 8.107 1.00 78.25 94 PRO A N 1
ATOM 679 C CA . PRO A 1 94 ? -22.299 0.781 8.814 1.00 78.25 94 PRO A CA 1
ATOM 680 C C . PRO A 1 94 ? -22.488 1.286 10.253 1.00 78.25 94 PRO A C 1
ATOM 682 O O . PRO A 1 94 ? -23.309 2.160 10.524 1.00 78.25 94 PRO A O 1
ATOM 685 N N . GLU A 1 95 ? -21.696 0.755 11.177 1.00 79.31 95 GLU A N 1
ATOM 686 C CA . GLU A 1 95 ? -21.526 1.261 12.533 1.00 79.31 95 GLU A CA 1
ATOM 687 C C . GLU A 1 95 ? -20.887 2.658 12.476 1.00 79.31 95 GLU A C 1
ATOM 689 O O . GLU A 1 95 ? -19.784 2.800 11.942 1.00 79.31 95 GLU A O 1
ATOM 694 N N . PRO A 1 96 ? -21.517 3.697 13.041 1.00 81.31 96 PRO A N 1
ATOM 695 C CA . PRO A 1 96 ? -20.977 5.050 12.999 1.00 81.31 96 PRO A CA 1
ATOM 696 C C . PRO A 1 96 ? -19.600 5.169 13.661 1.00 81.31 96 PRO A C 1
ATOM 698 O O . PRO A 1 96 ? -19.301 4.511 14.661 1.00 81.31 96 PRO A O 1
ATOM 701 N N . SER A 1 97 ? -18.773 6.056 13.114 1.00 80.88 97 SER A N 1
ATOM 702 C CA . SER A 1 97 ? -17.421 6.386 13.573 1.00 80.88 97 SER A CA 1
ATOM 703 C C . SER A 1 97 ? -16.456 5.202 13.636 1.00 80.88 97 SER A C 1
ATOM 705 O O . SER A 1 97 ? -15.428 5.271 14.315 1.00 80.88 97 SER A O 1
ATOM 707 N N . SER A 1 98 ? -16.763 4.125 12.917 1.00 86.19 98 SER A N 1
ATOM 708 C CA . SER A 1 98 ? -15.970 2.908 12.944 1.00 86.19 98 SER A CA 1
ATOM 709 C C . SER A 1 98 ? -14.959 2.828 11.801 1.00 86.19 98 SER A C 1
ATOM 711 O O . SER A 1 98 ? -15.206 3.300 10.687 1.00 86.19 98 SER A O 1
ATOM 713 N N . VAL A 1 99 ? -13.795 2.247 12.095 1.00 88.31 99 VAL A N 1
ATOM 714 C CA . VAL A 1 99 ? -12.707 2.032 11.138 1.00 88.31 99 VAL A CA 1
ATOM 715 C C . VAL A 1 99 ? -12.307 0.565 11.145 1.00 88.31 99 VAL A C 1
ATOM 717 O O . VAL A 1 99 ? -12.132 -0.016 12.210 1.00 88.31 99 VAL A O 1
ATOM 720 N N . ALA A 1 100 ? -12.117 -0.022 9.970 1.00 87.75 100 ALA A N 1
ATOM 721 C CA . ALA A 1 100 ? -11.511 -1.341 9.827 1.00 87.75 100 ALA A CA 1
ATOM 722 C C . ALA A 1 100 ? -10.290 -1.273 8.918 1.00 87.75 100 ALA A C 1
ATOM 724 O O . ALA A 1 100 ? -10.291 -0.542 7.930 1.00 87.75 100 ALA A O 1
ATOM 725 N N . VAL A 1 101 ? -9.257 -2.049 9.225 1.00 89.38 101 VAL A N 1
ATOM 726 C CA . VAL A 1 101 ? -8.063 -2.166 8.383 1.00 89.38 101 VAL A CA 1
ATOM 727 C C . VAL A 1 101 ? -8.104 -3.521 7.695 1.00 89.38 101 VAL A C 1
ATOM 729 O O . VAL A 1 101 ? -8.293 -4.557 8.330 1.00 89.38 101 VAL A O 1
ATOM 732 N N . LEU A 1 102 ? -7.980 -3.513 6.374 1.00 86.94 102 LEU A N 1
ATOM 733 C CA . LEU A 1 102 ? -7.976 -4.726 5.570 1.00 86.94 102 LEU A CA 1
ATOM 734 C C . LEU A 1 102 ? -6.544 -5.242 5.389 1.00 86.94 102 LEU A C 1
ATOM 736 O O . LEU A 1 102 ? -5.612 -4.435 5.393 1.00 86.94 102 LEU A O 1
ATOM 740 N N . PRO A 1 103 ? -6.358 -6.559 5.163 1.00 89.25 103 PRO A N 1
ATOM 741 C CA . PRO A 1 103 ? -5.062 -7.100 4.776 1.00 89.25 103 PRO A CA 1
ATOM 742 C C . PRO A 1 103 ? -4.462 -6.321 3.602 1.00 89.25 103 PRO A C 1
ATOM 744 O O . PRO A 1 103 ? -5.138 -6.033 2.603 1.00 89.25 103 PRO A O 1
ATOM 747 N N . LEU A 1 104 ? -3.188 -5.957 3.733 1.00 92.19 104 LEU A N 1
ATOM 748 C CA . LEU A 1 104 ? -2.496 -5.180 2.712 1.00 92.19 104 LEU A CA 1
ATOM 749 C C . LEU A 1 104 ? -2.247 -6.051 1.483 1.00 92.19 104 LEU A C 1
ATOM 751 O O . LEU A 1 104 ? -1.873 -7.213 1.596 1.00 92.19 104 LEU A O 1
ATOM 755 N N . THR A 1 105 ? -2.399 -5.501 0.284 1.00 90.94 105 THR A N 1
ATOM 756 C CA . THR A 1 105 ? -1.932 -6.205 -0.916 1.00 90.94 105 THR A CA 1
ATOM 757 C C . THR A 1 105 ? -0.411 -6.113 -0.973 1.00 90.94 105 THR A C 1
ATOM 759 O O . THR A 1 105 ? 0.124 -5.009 -1.072 1.00 90.94 105 THR A O 1
ATOM 762 N N . ILE A 1 106 ? 0.287 -7.246 -0.920 1.00 91.56 106 ILE A N 1
ATOM 763 C CA . ILE A 1 106 ? 1.742 -7.274 -1.082 1.00 91.56 106 ILE A CA 1
ATOM 764 C C . ILE A 1 106 ? 2.059 -7.435 -2.569 1.00 91.56 106 ILE A C 1
ATOM 766 O O . ILE A 1 106 ? 1.722 -8.448 -3.181 1.00 91.56 106 ILE A O 1
ATOM 770 N N . ALA A 1 107 ? 2.667 -6.407 -3.154 1.00 83.44 107 ALA A N 1
ATOM 771 C CA . ALA A 1 107 ? 3.112 -6.394 -4.538 1.00 83.44 107 ALA A CA 1
ATOM 772 C C . ALA A 1 107 ? 4.569 -6.868 -4.637 1.00 83.44 107 ALA A C 1
ATOM 774 O O . ALA A 1 107 ? 5.429 -6.414 -3.878 1.00 83.44 107 ALA A O 1
ATOM 775 N N . GLY A 1 108 ? 4.853 -7.726 -5.619 1.00 74.06 108 GLY A N 1
ATOM 776 C CA . GLY A 1 108 ? 6.193 -8.257 -5.867 1.00 74.06 108 GLY A CA 1
ATOM 777 C C . GLY A 1 108 ? 6.385 -9.650 -5.275 1.00 74.06 108 GLY A C 1
ATOM 778 O O . GLY A 1 108 ? 5.710 -10.587 -5.693 1.00 74.06 108 GLY A O 1
ATOM 779 N N . ASP A 1 109 ? 7.339 -9.785 -4.355 1.00 77.88 109 ASP A N 1
ATOM 780 C CA . ASP A 1 109 ? 7.793 -11.075 -3.828 1.00 77.88 109 ASP A CA 1
ATOM 781 C C . ASP A 1 109 ? 6.693 -11.814 -3.045 1.00 77.88 109 ASP A C 1
ATOM 783 O O . ASP A 1 109 ? 6.154 -11.314 -2.054 1.00 77.88 109 ASP A O 1
ATOM 787 N N . SER A 1 110 ? 6.378 -13.036 -3.478 1.00 79.94 110 SER A N 1
ATOM 788 C CA . SER A 1 110 ? 5.391 -13.894 -2.827 1.00 79.94 110 SER A CA 1
ATOM 789 C C . SER A 1 110 ? 5.840 -14.405 -1.455 1.00 79.94 110 SER A C 1
ATOM 791 O O . SER A 1 110 ? 4.993 -14.738 -0.632 1.00 79.94 110 SER A O 1
ATOM 793 N N . SER A 1 111 ? 7.147 -14.453 -1.174 1.00 87.94 111 SER A N 1
ATOM 794 C CA . SER A 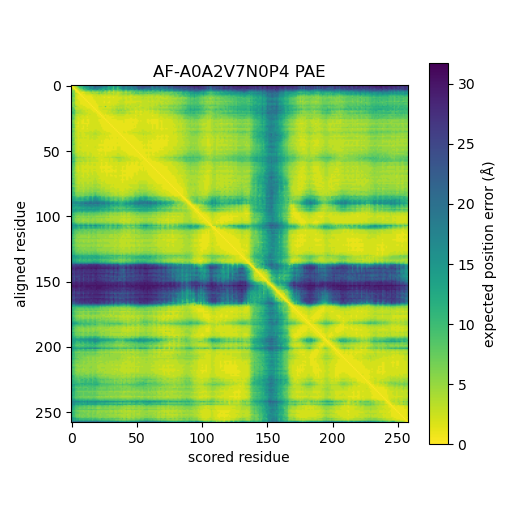1 111 ? 7.670 -14.861 0.139 1.00 87.94 111 SER A CA 1
ATOM 795 C C . SER A 1 111 ? 7.249 -13.903 1.263 1.00 87.94 111 SER A C 1
ATOM 797 O O . SER A 1 111 ? 7.171 -14.288 2.428 1.00 87.94 111 SER A O 1
ATOM 799 N N . LEU A 1 112 ? 6.922 -12.658 0.901 1.00 91.94 112 LEU A N 1
ATOM 800 C CA . LEU A 1 112 ? 6.521 -11.596 1.816 1.00 91.94 112 LEU A CA 1
ATOM 801 C C . LEU A 1 112 ? 5.000 -11.476 1.974 1.00 91.94 112 LEU A C 1
ATOM 803 O O . LEU A 1 112 ? 4.547 -10.594 2.700 1.00 91.94 112 LEU A O 1
ATOM 807 N N . GLN A 1 113 ? 4.199 -12.351 1.352 1.00 91.75 113 GLN A N 1
ATOM 808 C CA . GLN A 1 113 ? 2.736 -12.344 1.511 1.00 91.75 113 GLN A CA 1
ATOM 809 C C . GLN A 1 113 ? 2.254 -12.394 2.970 1.00 91.75 113 GLN A C 1
ATOM 811 O O . GLN A 1 113 ? 1.313 -11.655 3.266 1.00 91.75 113 GLN A O 1
ATOM 816 N N . PRO A 1 114 ? 2.910 -13.109 3.911 1.00 92.00 114 PRO A N 1
ATOM 817 C CA . PRO A 1 114 ? 2.473 -13.103 5.309 1.00 92.00 114 PRO A CA 1
ATOM 818 C C . PRO A 1 114 ? 2.456 -11.702 5.950 1.00 92.00 114 PRO A C 1
ATOM 820 O O . PRO A 1 114 ? 1.662 -11.419 6.851 1.00 92.00 114 PRO A O 1
ATOM 823 N N . LEU A 1 115 ? 3.269 -10.761 5.441 1.00 94.62 115 LEU A N 1
ATOM 824 C CA . LEU A 1 115 ? 3.248 -9.360 5.882 1.00 94.62 115 LEU A CA 1
ATOM 825 C C . LEU A 1 115 ? 1.932 -8.644 5.552 1.00 94.62 115 LEU A C 1
ATOM 827 O O . LEU A 1 115 ? 1.655 -7.607 6.149 1.00 94.62 115 LEU A O 1
ATOM 831 N N . SER A 1 116 ? 1.107 -9.179 4.648 1.00 92.88 116 SER A N 1
ATOM 832 C CA . SER A 1 116 ? -0.234 -8.668 4.342 1.00 92.88 116 SER A CA 1
ATOM 833 C C . SER A 1 116 ? -1.070 -8.498 5.609 1.00 92.88 116 SER A C 1
ATOM 835 O O . SER A 1 116 ? -1.589 -7.410 5.882 1.00 92.88 116 SER A O 1
ATOM 837 N N . ARG A 1 117 ? -1.172 -9.579 6.392 1.00 90.19 117 ARG A N 1
ATOM 838 C CA . ARG A 1 117 ? -1.923 -9.610 7.648 1.00 90.19 117 ARG A CA 1
ATOM 839 C C . ARG A 1 117 ? -1.130 -8.962 8.767 1.00 90.19 117 ARG A C 1
ATOM 841 O O . ARG A 1 117 ? -1.679 -8.123 9.468 1.00 90.19 117 ARG A O 1
ATOM 848 N N . GLY A 1 118 ? 0.163 -9.270 8.875 1.00 93.06 118 GLY A N 1
ATOM 849 C CA . GLY A 1 118 ? 1.017 -8.703 9.919 1.00 93.06 118 GLY A CA 1
ATOM 850 C C . GLY A 1 118 ? 1.007 -7.173 9.938 1.00 93.06 118 GLY A C 1
ATOM 851 O O . GLY A 1 118 ? 0.845 -6.571 10.996 1.00 93.06 118 GLY A O 1
ATOM 852 N N . LEU A 1 119 ? 1.122 -6.524 8.773 1.00 95.50 119 LEU A N 1
ATOM 853 C CA . LEU A 1 119 ? 1.065 -5.062 8.681 1.00 95.50 119 LEU A CA 1
ATOM 854 C C . LEU A 1 119 ? -0.336 -4.525 8.991 1.00 95.50 119 LEU A C 1
ATOM 856 O O . LEU A 1 119 ? -0.452 -3.482 9.623 1.00 95.50 119 LEU A O 1
ATOM 860 N N . ALA A 1 120 ? -1.399 -5.225 8.586 1.00 93.25 120 ALA A N 1
ATOM 861 C CA . ALA A 1 120 ? -2.764 -4.817 8.913 1.00 93.25 120 ALA A CA 1
ATOM 862 C C . ALA A 1 120 ? -3.039 -4.883 10.426 1.00 93.25 120 ALA A C 1
ATOM 864 O O . ALA A 1 120 ? -3.657 -3.966 10.966 1.00 93.25 120 ALA A O 1
ATOM 865 N N . GLU A 1 121 ? -2.542 -5.912 11.116 1.00 91.81 121 GLU A N 1
ATOM 866 C CA . GLU A 1 121 ? -2.629 -6.047 12.577 1.00 91.81 121 GLU A CA 1
ATOM 867 C C . GLU A 1 121 ? -1.851 -4.936 13.297 1.00 91.81 121 GLU A C 1
ATOM 869 O O . GLU A 1 121 ? -2.372 -4.329 14.236 1.00 91.81 121 GLU A O 1
ATOM 874 N N . LEU A 1 122 ? -0.640 -4.595 12.831 1.00 94.38 122 LEU A N 1
ATOM 875 C CA . LEU A 1 122 ? 0.122 -3.465 13.383 1.00 94.38 122 LEU A CA 1
ATOM 876 C C . LEU A 1 122 ? -0.613 -2.134 13.205 1.00 94.38 122 LEU A C 1
ATOM 878 O O . LEU A 1 122 ? -0.836 -1.427 14.185 1.00 94.38 122 LEU A O 1
ATOM 882 N N . ILE A 1 123 ? -1.078 -1.842 11.990 1.00 95.31 123 ILE A N 1
ATOM 883 C CA . ILE A 1 123 ? -1.810 -0.604 11.700 1.00 95.31 123 ILE A CA 1
ATOM 884 C C . ILE A 1 123 ? -3.095 -0.537 12.537 1.00 95.31 123 ILE A C 1
ATOM 886 O O . ILE A 1 123 ? -3.450 0.524 13.050 1.00 95.31 123 ILE A O 1
ATOM 890 N N . THR A 1 124 ? -3.798 -1.662 12.705 1.00 92.75 124 THR A N 1
ATOM 891 C CA . THR A 1 124 ? -5.009 -1.745 13.539 1.00 92.75 124 THR A CA 1
ATOM 892 C C . THR A 1 124 ? -4.697 -1.437 14.996 1.00 92.75 124 THR A C 1
ATOM 894 O O . THR A 1 124 ? -5.363 -0.598 15.604 1.00 92.75 124 THR A O 1
ATOM 897 N N . SER A 1 125 ? -3.679 -2.092 15.553 1.00 92.81 125 SER A N 1
ATOM 898 C CA . SER A 1 125 ? -3.308 -1.937 16.960 1.00 92.81 125 SER A CA 1
ATOM 899 C C . SER A 1 125 ? -2.736 -0.552 17.270 1.00 92.81 125 SER A C 1
ATOM 901 O O . SER A 1 125 ? -2.994 -0.016 18.347 1.00 92.81 125 SER A O 1
ATOM 903 N N . ASP A 1 126 ? -2.064 0.086 16.316 1.00 95.12 126 ASP A N 1
ATOM 904 C CA . ASP A 1 126 ? -1.650 1.480 16.434 1.00 95.12 126 ASP A CA 1
ATOM 905 C C . ASP A 1 126 ? -2.827 2.460 16.362 1.00 95.12 126 ASP A C 1
ATOM 907 O O . ASP A 1 126 ? -2.941 3.358 17.199 1.00 95.12 126 ASP A O 1
ATOM 911 N N . LEU A 1 127 ? -3.729 2.297 15.387 1.00 93.31 127 LEU A N 1
ATOM 912 C CA . LEU A 1 127 ? -4.922 3.141 15.273 1.00 93.31 127 LEU A CA 1
ATOM 913 C C . LEU A 1 127 ? -5.851 2.977 16.484 1.00 93.31 127 LEU A C 1
ATOM 915 O O . LEU A 1 127 ? -6.526 3.933 16.860 1.00 93.31 127 LEU A O 1
ATOM 919 N N . ALA A 1 128 ? -5.852 1.814 17.141 1.00 92.38 128 ALA A N 1
ATOM 920 C CA . ALA A 1 128 ? -6.600 1.574 18.375 1.00 92.38 128 ALA A CA 1
ATOM 921 C C . ALA A 1 128 ? -6.118 2.428 19.565 1.00 92.38 128 ALA A C 1
ATOM 923 O O . ALA A 1 128 ? -6.852 2.599 20.539 1.00 92.38 128 ALA A O 1
ATOM 924 N N . LEU A 1 129 ? -4.912 3.008 19.499 1.00 93.50 129 LEU A N 1
ATOM 925 C CA . LEU A 1 129 ? -4.417 3.947 20.513 1.00 93.50 129 LEU A CA 1
ATOM 926 C C . LEU A 1 129 ? -5.057 5.338 20.407 1.00 93.50 129 LEU A C 1
ATOM 928 O O . LEU A 1 129 ? -4.909 6.147 21.328 1.00 93.50 129 LEU A O 1
ATOM 932 N N . VAL A 1 130 ? -5.753 5.618 19.305 1.00 92.19 130 VAL A N 1
ATOM 933 C CA . VAL A 1 130 ? -6.435 6.885 19.043 1.00 92.19 130 VAL A CA 1
ATOM 934 C C . VAL A 1 130 ? -7.835 6.831 19.641 1.00 92.19 130 VAL A C 1
ATOM 936 O O . VAL A 1 130 ? -8.705 6.106 19.164 1.00 92.19 130 VAL A O 1
ATOM 939 N N . ARG A 1 131 ? -8.089 7.617 20.691 1.00 88.19 131 ARG A N 1
ATOM 940 C CA . ARG A 1 131 ? -9.306 7.454 21.517 1.00 88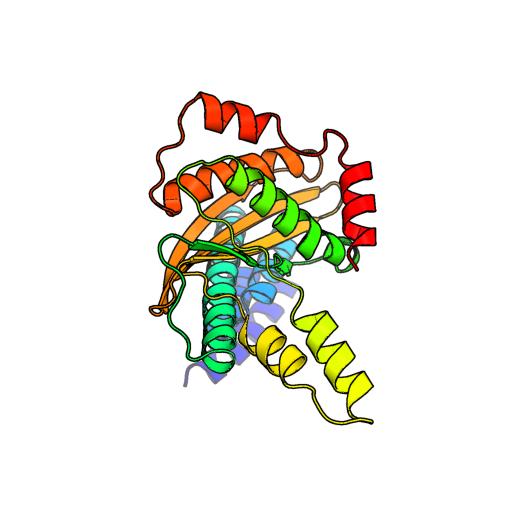.19 131 ARG A CA 1
ATOM 941 C C . ARG A 1 131 ? -10.599 7.806 20.785 1.00 88.19 131 ARG A C 1
ATOM 943 O O . ARG A 1 131 ? -11.666 7.341 21.172 1.00 88.19 131 ARG A O 1
ATOM 950 N N . SER A 1 132 ? -10.510 8.655 19.766 1.00 87.00 132 SER A N 1
ATOM 951 C CA . SER A 1 132 ? -11.642 9.073 18.935 1.00 87.00 132 SER A CA 1
ATOM 952 C C . SER A 1 132 ? -12.026 8.043 17.870 1.00 87.00 132 SER A C 1
ATOM 954 O O . SER A 1 132 ? -13.050 8.217 17.207 1.00 87.00 132 SER A O 1
ATOM 956 N N . LEU A 1 133 ? -11.234 6.980 17.698 1.00 86.44 133 LEU A N 1
ATOM 957 C CA . LEU A 1 133 ? -11.508 5.920 16.742 1.00 86.44 133 LEU A CA 1
ATOM 958 C C . LEU A 1 133 ? -12.148 4.706 17.401 1.00 86.44 133 LEU A C 1
ATOM 960 O O . LEU A 1 133 ? -11.677 4.192 18.411 1.00 86.44 133 LEU A O 1
ATOM 964 N N . ARG A 1 134 ? -13.189 4.184 16.750 1.00 87.25 134 ARG A N 1
ATOM 965 C CA . ARG A 1 134 ? -13.732 2.862 17.052 1.00 87.25 134 ARG A CA 1
ATOM 966 C C . ARG A 1 134 ? -13.192 1.865 16.034 1.00 87.25 134 ARG A C 1
ATOM 968 O O . ARG A 1 134 ? -13.698 1.791 14.917 1.00 87.25 134 ARG A O 1
ATOM 975 N N . LEU A 1 135 ? -12.155 1.120 16.401 1.00 86.69 135 LEU A N 1
ATOM 976 C CA . LEU A 1 135 ? -11.612 0.078 15.530 1.00 86.69 135 LEU A CA 1
ATOM 977 C C . LEU A 1 135 ? -12.535 -1.140 15.567 1.00 86.69 135 LEU A C 1
ATOM 979 O O . LEU A 1 135 ? -12.955 -1.584 16.635 1.00 86.69 135 LEU A O 1
ATOM 983 N N . LEU A 1 136 ? -12.870 -1.656 14.390 1.00 79.75 136 LEU A N 1
ATOM 984 C CA . LEU A 1 136 ? -13.530 -2.941 14.238 1.00 79.75 136 LEU A CA 1
ATOM 985 C C . LEU A 1 136 ? -12.487 -3.949 13.793 1.00 79.75 136 LEU A C 1
ATOM 987 O O . LEU A 1 136 ? -11.930 -3.848 12.700 1.00 79.75 136 LEU A O 1
ATOM 991 N N . GLU A 1 137 ? -12.254 -4.939 14.642 1.00 67.62 137 GLU A N 1
ATOM 992 C CA . GLU A 1 137 ? -11.473 -6.100 14.260 1.00 67.62 137 GLU A CA 1
ATOM 993 C C . GLU A 1 137 ? -12.265 -6.913 13.237 1.00 67.62 137 GLU A C 1
ATOM 995 O O . GLU A 1 137 ? -13.444 -7.246 13.424 1.00 67.62 137 GLU A O 1
ATOM 1000 N N . ARG A 1 138 ? -11.615 -7.240 12.120 1.00 60.41 138 ARG A N 1
ATOM 1001 C CA . ARG A 1 138 ? -12.187 -8.158 11.146 1.00 60.41 138 ARG A CA 1
ATOM 1002 C C . ARG A 1 138 ? -12.045 -9.567 11.708 1.00 60.41 138 ARG A C 1
ATOM 1004 O O . ARG A 1 138 ? -11.013 -10.203 11.537 1.00 60.41 138 ARG A O 1
ATOM 1011 N N . MET A 1 139 ? -13.104 -10.090 12.319 1.00 49.94 139 MET A N 1
ATOM 1012 C CA . MET A 1 139 ? -13.237 -11.539 12.482 1.00 49.94 139 MET A CA 1
ATOM 1013 C C . MET A 1 139 ? -13.077 -12.177 11.096 1.00 49.94 139 MET A C 1
ATOM 1015 O O . MET A 1 139 ? -13.743 -11.763 10.145 1.00 49.94 139 MET A O 1
ATOM 1019 N N . GLN A 1 140 ? -12.140 -13.115 10.959 1.00 51.81 140 GLN A N 1
ATOM 1020 C CA . GLN A 1 140 ? -11.720 -13.690 9.681 1.00 51.81 140 GLN A CA 1
ATOM 1021 C C . GLN A 1 140 ? -12.898 -14.341 8.940 1.00 51.81 140 GLN A C 1
ATOM 1023 O O . GLN A 1 140 ? -13.204 -15.512 9.111 1.00 51.81 140 GLN A O 1
ATOM 1028 N N . VAL A 1 141 ? -13.555 -13.587 8.061 1.00 47.91 141 VAL A N 1
ATOM 1029 C CA . VAL A 1 141 ? -14.651 -14.119 7.242 1.00 47.91 141 VAL A CA 1
ATOM 1030 C C . VAL A 1 141 ? -14.134 -15.206 6.290 1.00 47.91 141 VAL A C 1
ATOM 1032 O O . VAL A 1 141 ? -14.870 -16.125 5.982 1.00 47.91 141 VAL A O 1
ATOM 1035 N N . GLY A 1 142 ? -12.866 -15.153 5.862 1.00 45.00 142 GLY A N 1
ATOM 1036 C CA . GLY A 1 142 ? -12.261 -16.167 4.987 1.00 45.00 142 GLY A CA 1
ATOM 1037 C C . GLY A 1 142 ? -12.166 -17.551 5.635 1.00 45.00 142 GLY A C 1
ATOM 1038 O O . GLY A 1 142 ? -12.722 -18.497 5.094 1.00 45.00 142 GLY A O 1
ATOM 1039 N N . SER A 1 143 ? -11.560 -17.654 6.823 1.00 49.53 143 SER A N 1
ATOM 1040 C CA . SER A 1 143 ? -11.460 -18.931 7.545 1.00 49.53 143 SER A CA 1
ATOM 1041 C C . SER A 1 143 ? -12.827 -19.443 7.993 1.00 49.53 143 SER A C 1
ATOM 1043 O O . SER A 1 143 ? -13.060 -20.641 7.936 1.00 49.53 143 SER A O 1
ATOM 1045 N N . LEU A 1 144 ? -13.772 -18.552 8.316 1.00 47.03 144 LEU A N 1
ATOM 1046 C CA . LEU A 1 144 ? -15.162 -18.929 8.588 1.00 47.03 144 LEU A CA 1
ATOM 1047 C C . LEU A 1 144 ? -15.920 -19.390 7.340 1.00 47.03 144 LEU A C 1
ATOM 1049 O O . LEU A 1 144 ? -16.752 -20.281 7.439 1.00 47.03 144 LEU A O 1
ATOM 1053 N N . LEU A 1 145 ? -15.670 -18.792 6.171 1.00 45.97 145 LEU A N 1
ATOM 1054 C CA . LEU A 1 145 ? -16.270 -19.212 4.902 1.00 45.97 145 LEU A CA 1
ATOM 1055 C C . LEU A 1 145 ? -15.673 -20.530 4.405 1.00 45.97 145 LEU A C 1
ATOM 1057 O O . LEU A 1 145 ? -16.397 -21.334 3.824 1.00 45.97 145 LEU A O 1
ATOM 1061 N N . ASP A 1 146 ? -14.386 -20.766 4.638 1.00 50.09 146 ASP A N 1
ATOM 1062 C CA . ASP A 1 146 ? -13.737 -22.036 4.329 1.00 50.09 146 ASP A CA 1
ATOM 1063 C C . ASP A 1 146 ? -14.162 -23.122 5.332 1.00 50.09 146 ASP A C 1
ATOM 1065 O O . ASP A 1 146 ? -14.521 -24.216 4.909 1.00 50.09 146 ASP A O 1
ATOM 1069 N N . GLU A 1 147 ? -14.297 -22.805 6.624 1.00 50.44 147 GLU A N 1
ATOM 1070 C CA . GLU A 1 147 ? -14.944 -23.662 7.631 1.00 50.44 147 GLU A CA 1
ATOM 1071 C C . GLU A 1 147 ? -16.417 -23.938 7.280 1.00 50.44 147 GLU A C 1
ATOM 1073 O O . GLU A 1 147 ? -16.894 -25.059 7.424 1.00 50.44 147 GLU A O 1
ATOM 1078 N N . LEU A 1 148 ? -17.147 -22.959 6.738 1.00 47.38 148 LEU A N 1
ATOM 1079 C CA . LEU A 1 148 ? -18.507 -23.130 6.211 1.00 47.38 148 LEU A CA 1
ATOM 1080 C C . LEU A 1 148 ? -18.552 -24.048 4.991 1.00 47.38 148 LEU A C 1
ATOM 1082 O O . LEU A 1 148 ? -19.428 -24.901 4.908 1.00 47.38 148 LEU A O 1
ATOM 1086 N N . LYS A 1 149 ? -17.622 -23.904 4.042 1.00 52.16 149 LYS A N 1
ATOM 1087 C CA . LYS A 1 149 ? -17.501 -24.811 2.887 1.00 52.16 149 LYS A CA 1
ATOM 1088 C C . LYS A 1 149 ? -17.123 -26.228 3.313 1.00 52.16 149 LYS A C 1
ATOM 1090 O O . LYS A 1 149 ? -17.607 -27.176 2.707 1.00 52.16 149 LYS A O 1
ATOM 1095 N N . LEU A 1 150 ? -16.315 -26.366 4.362 1.00 52.19 1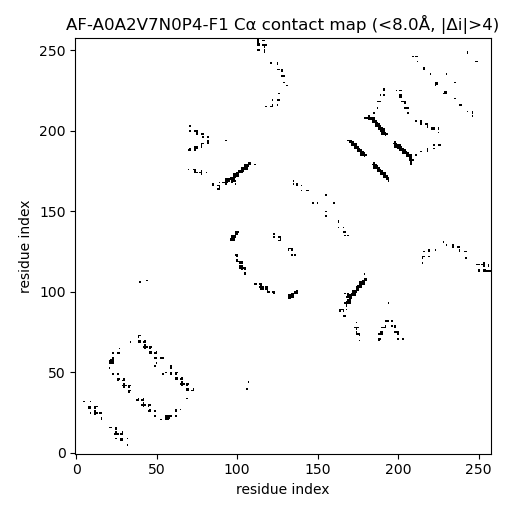50 LEU A N 1
ATOM 1096 C CA . LEU A 1 150 ? -15.929 -27.649 4.951 1.00 52.19 150 LEU A CA 1
ATOM 1097 C C . LEU A 1 150 ? -17.041 -28.256 5.833 1.00 52.19 150 LEU A C 1
ATOM 1099 O O . LEU A 1 150 ? -17.131 -29.475 5.927 1.00 52.19 150 LEU A O 1
ATOM 1103 N N . SER A 1 151 ? -17.920 -27.440 6.429 1.00 49.69 151 SER A N 1
ATOM 1104 C CA . SER A 1 151 ? -19.044 -27.874 7.286 1.00 49.69 151 SER A CA 1
ATOM 1105 C C . SER A 1 151 ? -20.382 -28.049 6.555 1.00 49.69 151 SER A C 1
ATOM 1107 O O . SER A 1 151 ? -21.371 -28.443 7.175 1.00 49.69 151 SER A O 1
ATOM 1109 N N . GLN A 1 152 ? -20.431 -27.855 5.231 1.00 50.91 152 GLN A N 1
ATOM 1110 C CA . GLN A 1 152 ? -21.624 -28.080 4.391 1.00 50.91 152 GLN A CA 1
ATOM 1111 C C . GLN A 1 152 ? -22.197 -29.514 4.442 1.00 50.91 152 GLN A C 1
ATOM 1113 O O . GLN A 1 152 ? -23.265 -29.763 3.887 1.00 50.91 152 GLN A O 1
ATOM 1118 N N . SER A 1 153 ? -21.560 -30.451 5.149 1.00 55.38 153 SER A N 1
ATOM 1119 C CA . SER A 1 153 ? -22.129 -31.761 5.477 1.00 55.38 153 SER A CA 1
ATOM 1120 C C . SER A 1 153 ? -23.214 -31.729 6.569 1.00 55.38 153 SER A C 1
ATOM 1122 O O . SER A 1 153 ? -23.916 -32.725 6.732 1.00 55.38 153 SER A O 1
ATOM 1124 N N . ALA A 1 154 ? -23.403 -30.628 7.309 1.00 49.91 154 ALA A N 1
ATOM 1125 C CA . ALA A 1 154 ? -24.482 -30.514 8.293 1.00 49.91 154 ALA A CA 1
ATOM 1126 C C . ALA A 1 154 ? -24.970 -29.063 8.456 1.00 49.91 154 ALA A C 1
ATOM 1128 O O . ALA A 1 154 ? -24.211 -28.192 8.853 1.00 49.91 154 ALA A O 1
ATOM 1129 N N . ARG A 1 155 ? -26.255 -28.837 8.130 1.00 50.72 155 ARG A N 1
ATOM 1130 C CA . ARG A 1 155 ? -27.098 -27.638 8.362 1.00 50.72 155 ARG A CA 1
ATOM 1131 C C . ARG A 1 155 ? -26.381 -26.408 8.945 1.00 50.72 155 ARG A C 1
ATOM 1133 O O . ARG A 1 155 ? -26.027 -26.385 10.118 1.00 50.72 155 ARG A O 1
ATOM 1140 N N . VAL A 1 156 ? -26.306 -25.345 8.145 1.00 52.09 156 VAL A N 1
ATOM 1141 C CA . VAL A 1 156 ? -25.862 -24.012 8.579 1.00 52.09 156 VAL A CA 1
ATOM 1142 C C . VAL A 1 156 ? -26.684 -23.556 9.793 1.00 52.09 156 VAL A C 1
ATOM 1144 O O . VAL A 1 156 ? -27.884 -23.312 9.675 1.00 52.09 156 VAL A O 1
ATOM 1147 N N . ASP A 1 157 ? -26.039 -23.450 10.956 1.00 51.19 157 ASP A N 1
ATOM 1148 C CA . ASP A 1 157 ? -26.651 -22.916 12.173 1.00 51.19 157 ASP A CA 1
ATOM 1149 C C . ASP A 1 157 ? -26.888 -21.398 12.041 1.00 51.19 157 ASP A C 1
ATOM 1151 O O . ASP A 1 157 ? -26.078 -20.650 11.483 1.00 51.19 157 ASP A O 1
ATOM 1155 N N . SER A 1 158 ? -28.006 -20.930 12.588 1.00 48.56 158 SER A N 1
ATOM 1156 C CA . SER A 1 158 ? -28.403 -19.523 12.687 1.00 48.56 158 SER A CA 1
ATOM 1157 C C . SER A 1 158 ? -27.333 -18.638 13.348 1.00 48.56 158 SER A C 1
ATOM 1159 O O . SER A 1 158 ? -27.137 -17.491 12.940 1.00 48.56 158 SER A O 1
ATOM 1161 N N . ALA A 1 159 ? -26.563 -19.183 14.298 1.00 50.72 159 ALA A N 1
ATOM 1162 C CA . ALA A 1 159 ? -25.420 -18.512 14.913 1.00 50.72 159 ALA A CA 1
ATOM 1163 C C . ALA A 1 159 ? -24.260 -18.295 13.923 1.00 50.72 159 ALA A C 1
ATOM 1165 O O . ALA A 1 159 ? -23.557 -17.281 13.987 1.00 50.72 159 ALA A O 1
ATOM 1166 N N . THR A 1 160 ? -24.087 -19.210 12.968 1.00 46.34 160 THR A N 1
ATOM 1167 C CA . THR A 1 160 ? -23.094 -19.115 11.895 1.00 46.34 160 THR A CA 1
ATOM 1168 C C . THR A 1 160 ? -23.545 -18.126 10.824 1.00 46.34 160 THR A C 1
ATOM 1170 O O . THR A 1 160 ? -22.756 -17.271 10.431 1.00 46.34 160 THR A O 1
ATOM 1173 N N . ALA A 1 161 ? -24.829 -18.117 10.450 1.00 40.91 161 ALA A N 1
ATOM 1174 C CA . ALA A 1 161 ? -25.406 -17.079 9.589 1.00 40.91 161 ALA A CA 1
ATOM 1175 C C . ALA A 1 161 ? -25.295 -15.669 10.212 1.00 40.91 161 ALA A C 1
ATOM 1177 O O . ALA A 1 161 ? -24.961 -14.711 9.518 1.00 40.91 161 ALA A O 1
ATOM 1178 N N . ALA A 1 162 ? -25.461 -15.538 11.534 1.00 45.16 162 ALA A N 1
ATOM 1179 C CA . ALA A 1 162 ? -25.241 -14.288 12.269 1.00 45.16 162 ALA A CA 1
ATOM 1180 C C . ALA A 1 162 ? -23.750 -13.911 12.441 1.00 45.16 162 ALA A C 1
ATOM 1182 O O . ALA A 1 162 ? -23.432 -12.748 12.690 1.00 45.16 162 ALA A O 1
ATOM 1183 N N . ARG A 1 163 ? -22.806 -14.861 12.342 1.00 45.06 163 ARG A N 1
ATOM 1184 C CA . ARG A 1 163 ? -21.347 -14.592 12.289 1.00 45.06 163 ARG A CA 1
ATOM 1185 C C . ARG A 1 163 ? -20.903 -14.168 10.893 1.00 45.06 163 ARG A C 1
ATOM 1187 O O . ARG A 1 163 ? -20.090 -13.259 10.783 1.00 45.06 163 ARG A O 1
ATOM 1194 N N . VAL A 1 164 ? -21.483 -14.762 9.853 1.00 44.50 164 VAL A N 1
ATOM 1195 C CA . VAL A 1 164 ? -21.307 -14.340 8.457 1.00 44.50 164 VAL A CA 1
ATOM 1196 C C . VAL A 1 164 ? -21.913 -12.952 8.254 1.00 44.50 164 VAL A C 1
ATOM 1198 O O . VAL A 1 164 ? -21.217 -12.068 7.784 1.00 44.50 164 VAL A O 1
ATOM 1201 N N . GLY A 1 165 ? -23.133 -12.695 8.739 1.00 40.78 165 GLY A N 1
ATOM 1202 C CA . GLY A 1 165 ? -23.789 -11.377 8.697 1.00 40.78 165 GLY A CA 1
ATOM 1203 C C . GLY A 1 165 ? -23.120 -10.278 9.541 1.00 40.78 165 GLY A C 1
ATOM 1204 O O . GLY A 1 165 ? -23.502 -9.113 9.447 1.00 40.78 165 GLY A O 1
ATOM 1205 N N . ARG A 1 166 ? -22.092 -10.625 10.331 1.00 46.66 166 ARG A N 1
ATOM 1206 C CA . ARG A 1 166 ? -21.169 -9.702 11.017 1.00 46.66 166 ARG A CA 1
ATOM 1207 C C . ARG A 1 166 ? -19.947 -9.350 10.158 1.00 46.66 166 ARG A C 1
ATOM 1209 O O . ARG A 1 166 ? -18.874 -9.058 10.681 1.00 46.66 166 ARG A O 1
ATOM 1216 N N . MET A 1 167 ? -20.104 -9.362 8.836 1.00 56.22 167 MET A N 1
ATOM 1217 C CA . MET A 1 167 ? -19.192 -8.669 7.929 1.00 56.22 167 MET A CA 1
ATOM 1218 C C . MET A 1 167 ? -18.960 -7.236 8.406 1.00 56.22 167 MET A C 1
ATOM 1220 O O . MET A 1 167 ? -19.824 -6.661 9.070 1.00 56.22 167 MET A O 1
ATOM 1224 N N . LEU A 1 168 ? -17.761 -6.709 8.136 1.00 61.41 168 LEU A N 1
ATOM 1225 C CA . LEU A 1 168 ? -17.343 -5.390 8.598 1.00 61.41 168 LEU A CA 1
ATOM 1226 C C . LEU A 1 168 ? -18.467 -4.391 8.293 1.00 61.41 168 LEU A C 1
ATOM 1228 O O . LEU A 1 168 ? -18.852 -4.161 7.159 1.00 61.41 168 LEU A O 1
ATOM 1232 N N . ARG A 1 169 ? -19.078 -3.854 9.345 1.00 73.38 169 ARG A N 1
ATOM 1233 C CA . ARG A 1 169 ? -20.000 -2.723 9.238 1.00 73.38 169 ARG A CA 1
ATOM 1234 C C . ARG A 1 169 ? -19.180 -1.461 9.441 1.00 73.38 169 ARG A C 1
ATOM 1236 O O . ARG A 1 169 ? -19.579 -0.591 10.197 1.00 73.38 169 ARG A O 1
ATOM 1243 N N . ALA A 1 170 ? -17.971 -1.414 8.889 1.00 80.00 170 ALA A N 1
ATOM 1244 C CA . ALA A 1 170 ? -17.090 -0.290 9.120 1.00 80.00 170 ALA A CA 1
ATOM 1245 C C . ALA A 1 170 ? -17.595 0.898 8.304 1.00 80.00 170 ALA A C 1
ATOM 1247 O O . ALA A 1 170 ? -17.805 0.781 7.101 1.00 80.00 170 ALA A O 1
ATOM 1248 N N . GLU A 1 171 ? -17.787 2.054 8.935 1.00 84.50 171 GLU A N 1
ATOM 1249 C CA . GLU A 1 171 ? -18.109 3.271 8.183 1.00 84.50 171 GLU A CA 1
ATOM 1250 C C . GLU A 1 171 ? -16.961 3.614 7.227 1.00 84.50 171 GLU A C 1
ATOM 1252 O O . GLU A 1 171 ? -17.180 4.097 6.111 1.00 84.50 171 GLU A O 1
ATOM 1257 N N . ARG A 1 172 ? -15.730 3.347 7.680 1.00 87.50 172 ARG A N 1
ATOM 1258 C CA . ARG A 1 172 ? -14.492 3.600 6.955 1.00 87.50 172 ARG A CA 1
ATOM 1259 C C . ARG A 1 172 ? -13.614 2.353 6.947 1.00 87.50 172 ARG A C 1
ATOM 1261 O O . ARG A 1 172 ? -13.332 1.774 7.989 1.00 87.50 172 ARG A O 1
ATOM 1268 N N . MET A 1 173 ? -13.108 1.980 5.786 1.00 87.25 173 MET A N 1
ATOM 1269 C CA . MET A 1 173 ? -12.113 0.928 5.629 1.00 87.25 173 MET A CA 1
ATOM 1270 C C . MET A 1 173 ? -10.784 1.512 5.180 1.00 87.25 173 MET A C 1
ATOM 1272 O O . MET A 1 173 ? -10.740 2.399 4.332 1.00 87.25 173 MET A O 1
ATOM 1276 N N . VAL A 1 174 ? -9.691 0.976 5.700 1.00 91.31 174 VAL A N 1
ATOM 1277 C CA . VAL A 1 174 ? -8.338 1.248 5.232 1.00 91.31 174 VAL A CA 1
ATOM 1278 C C . VAL A 1 174 ? -7.899 0.075 4.369 1.00 91.31 174 VAL A C 1
ATOM 1280 O O . VAL A 1 174 ? -7.813 -1.053 4.848 1.00 91.31 174 VAL A O 1
ATOM 1283 N N . GLN A 1 175 ? -7.596 0.347 3.102 1.00 89.88 175 GLN A N 1
ATOM 1284 C CA . GLN A 1 175 ? -6.990 -0.618 2.192 1.00 89.88 175 GLN A CA 1
ATOM 1285 C C . GLN A 1 175 ? -5.581 -0.156 1.842 1.00 89.88 175 GLN A C 1
ATOM 1287 O O . GLN A 1 175 ? -5.404 0.921 1.274 1.00 89.88 175 GLN A O 1
ATOM 1292 N N . GLY A 1 176 ? -4.580 -0.975 2.157 1.00 92.62 176 GLY A N 1
ATOM 1293 C CA . GLY A 1 176 ? -3.192 -0.693 1.803 1.00 92.62 176 GLY A CA 1
ATOM 1294 C C . GLY A 1 176 ? -2.642 -1.598 0.706 1.00 92.62 176 GLY A C 1
ATOM 1295 O O . GLY A 1 176 ? -3.149 -2.695 0.449 1.00 92.62 176 GLY A O 1
ATOM 1296 N N . VAL A 1 177 ? -1.582 -1.114 0.068 1.00 94.00 177 VAL A N 1
ATOM 1297 C CA . VAL A 1 177 ? -0.718 -1.844 -0.857 1.00 94.00 177 VAL A CA 1
ATOM 1298 C C . VAL A 1 177 ? 0.722 -1.577 -0.440 1.00 94.00 177 VAL A C 1
ATOM 1300 O O . VAL A 1 177 ? 1.108 -0.426 -0.230 1.00 94.00 177 VAL A O 1
ATOM 1303 N N . ALA A 1 178 ? 1.515 -2.634 -0.330 1.00 95.06 178 ALA A N 1
ATOM 1304 C CA . ALA A 1 178 ? 2.926 -2.557 0.000 1.00 95.06 178 ALA A CA 1
ATOM 1305 C C . ALA A 1 178 ? 3.744 -3.258 -1.082 1.00 95.06 178 ALA A C 1
ATOM 1307 O O . ALA A 1 178 ? 3.557 -4.442 -1.342 1.00 95.06 178 ALA A O 1
ATOM 1308 N N . ALA A 1 179 ? 4.663 -2.533 -1.707 1.00 92.81 179 ALA A N 1
ATOM 1309 C CA . ALA A 1 179 ? 5.687 -3.108 -2.559 1.00 92.81 179 ALA A CA 1
ATOM 1310 C C . ALA A 1 179 ? 6.957 -3.288 -1.732 1.00 92.81 179 ALA A C 1
ATOM 1312 O O . ALA A 1 179 ? 7.587 -2.308 -1.316 1.00 92.81 179 ALA A O 1
ATOM 1313 N N . LEU A 1 180 ? 7.300 -4.546 -1.472 1.00 92.19 180 LEU A N 1
ATOM 1314 C CA . LEU A 1 180 ? 8.362 -4.925 -0.554 1.00 92.19 180 LEU A CA 1
ATOM 1315 C C . LEU A 1 180 ? 9.432 -5.715 -1.302 1.00 92.19 180 LEU A C 1
ATOM 1317 O O . LEU A 1 180 ? 9.137 -6.592 -2.110 1.00 92.19 180 LEU A O 1
ATOM 1321 N N . THR A 1 181 ? 10.690 -5.403 -1.025 1.00 89.00 181 THR A N 1
ATOM 1322 C CA . THR A 1 181 ? 11.834 -6.203 -1.457 1.00 89.00 181 THR A CA 1
ATOM 1323 C C . THR A 1 181 ? 12.665 -6.500 -0.225 1.00 89.00 181 THR A C 1
ATOM 1325 O O . THR A 1 181 ? 13.061 -5.568 0.482 1.00 89.00 181 THR A O 1
ATOM 1328 N N . GLU A 1 182 ? 12.922 -7.779 0.047 1.00 85.44 182 GLU A N 1
ATOM 1329 C CA . GLU A 1 182 ? 13.737 -8.176 1.192 1.00 85.44 182 GLU A CA 1
ATOM 1330 C C . GLU A 1 182 ? 15.107 -7.486 1.121 1.00 85.44 182 GLU A C 1
ATOM 1332 O O . GLU A 1 182 ? 15.738 -7.420 0.065 1.00 85.44 182 GLU A O 1
ATOM 1337 N N . ASN A 1 183 ? 15.543 -6.892 2.236 1.00 87.50 183 ASN A N 1
ATOM 1338 C CA . ASN A 1 183 ? 16.773 -6.090 2.325 1.00 87.50 183 ASN A CA 1
ATOM 1339 C C . ASN A 1 183 ? 16.872 -4.908 1.333 1.00 87.50 183 ASN A C 1
ATOM 1341 O O . ASN A 1 183 ? 17.922 -4.271 1.233 1.00 87.50 183 ASN A O 1
ATOM 1345 N N . GLY A 1 184 ? 15.784 -4.578 0.638 1.00 90.00 184 GLY A N 1
ATOM 1346 C CA . GLY A 1 184 ? 15.736 -3.609 -0.447 1.00 90.00 184 GLY A CA 1
ATOM 1347 C C . GLY A 1 184 ? 14.785 -2.442 -0.171 1.00 90.00 184 GLY A C 1
ATOM 1348 O O . GLY A 1 184 ? 14.557 -2.076 0.990 1.00 90.00 184 GLY A O 1
ATOM 1349 N N . PRO A 1 185 ? 14.265 -1.794 -1.230 1.00 91.25 185 PRO A N 1
ATOM 1350 C CA . PRO A 1 185 ? 13.301 -0.713 -1.092 1.00 91.25 185 PRO A CA 1
ATOM 1351 C C . PRO A 1 185 ? 11.947 -1.211 -0.573 1.00 91.25 185 PRO A C 1
ATOM 1353 O O . PRO A 1 185 ? 11.492 -2.307 -0.891 1.00 91.25 185 PRO A O 1
ATOM 1356 N N . VAL A 1 186 ? 11.284 -0.344 0.187 1.00 93.88 186 VAL A N 1
ATOM 1357 C CA . VAL A 1 186 ? 9.903 -0.502 0.644 1.00 93.88 186 VAL A CA 1
ATOM 1358 C C . VAL A 1 186 ? 9.109 0.708 0.199 1.00 93.88 186 VAL A C 1
ATOM 1360 O O . VAL A 1 186 ? 9.547 1.848 0.381 1.00 93.88 186 VAL A O 1
ATOM 1363 N N . ARG A 1 187 ? 7.928 0.456 -0.360 1.00 94.19 187 ARG A N 1
ATOM 1364 C CA . ARG A 1 187 ? 6.923 1.482 -0.630 1.00 94.19 187 ARG A CA 1
ATOM 1365 C C . ARG A 1 187 ? 5.586 1.005 -0.113 1.00 94.19 187 ARG A C 1
ATOM 1367 O O . ARG A 1 187 ? 5.186 -0.114 -0.419 1.00 94.19 187 ARG A O 1
ATOM 1374 N N . MET A 1 188 ? 4.893 1.841 0.642 1.00 96.19 188 MET A N 1
ATOM 1375 C CA . MET A 1 188 ? 3.546 1.539 1.113 1.00 96.19 188 MET A CA 1
ATOM 1376 C C . MET A 1 188 ? 2.633 2.706 0.793 1.00 96.19 188 MET A C 1
ATOM 1378 O O . MET A 1 188 ? 3.005 3.863 0.969 1.00 96.19 188 MET A O 1
ATOM 1382 N N . SER A 1 189 ? 1.436 2.392 0.323 1.00 95.25 189 SER A N 1
ATOM 1383 C CA . SER A 1 189 ? 0.370 3.357 0.109 1.00 95.25 189 SER A CA 1
ATOM 1384 C C . SER A 1 189 ? -0.918 2.797 0.678 1.00 95.25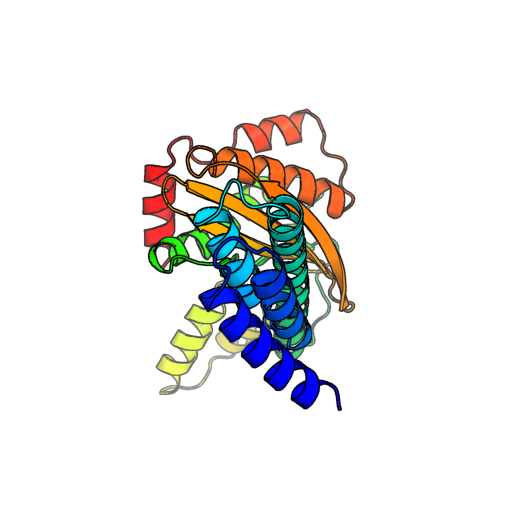 189 SER A C 1
ATOM 1386 O O . SER A 1 189 ? -1.163 1.594 0.606 1.00 95.25 189 SER A O 1
ATOM 1388 N N . ALA A 1 190 ? -1.744 3.665 1.242 1.00 94.38 190 ALA A N 1
ATOM 1389 C CA . ALA A 1 190 ? -3.066 3.295 1.711 1.00 94.38 190 ALA A CA 1
ATOM 1390 C C . ALA A 1 190 ? -4.133 4.192 1.094 1.00 94.38 190 ALA A C 1
ATOM 1392 O O . ALA A 1 190 ? -3.846 5.292 0.633 1.00 94.38 190 ALA A O 1
ATOM 1393 N N . ALA A 1 191 ? -5.371 3.720 1.091 1.00 92.75 191 ALA A N 1
ATOM 1394 C CA . ALA A 1 191 ? -6.556 4.481 0.743 1.00 92.75 191 ALA A CA 1
ATOM 1395 C C . ALA A 1 191 ? -7.630 4.245 1.806 1.00 92.75 191 ALA A C 1
ATOM 1397 O O . ALA A 1 191 ? -7.757 3.142 2.342 1.00 92.75 191 ALA A O 1
ATOM 1398 N N . VAL A 1 192 ? -8.399 5.289 2.103 1.00 91.75 192 VAL A N 1
ATOM 1399 C CA . VAL A 1 192 ? -9.569 5.198 2.976 1.00 91.75 192 VAL A CA 1
ATOM 1400 C C . VAL A 1 192 ? -10.809 5.122 2.103 1.00 91.75 192 VAL A C 1
ATOM 1402 O O . VAL A 1 192 ? -11.032 5.977 1.246 1.00 91.75 192 VAL A O 1
ATOM 1405 N N . VAL A 1 193 ? -11.625 4.109 2.336 1.00 87.38 193 VAL A N 1
ATOM 1406 C CA . VAL A 1 193 ? -12.892 3.881 1.651 1.00 87.38 193 VAL A CA 1
ATOM 1407 C C . VAL A 1 193 ? -14.018 4.093 2.628 1.00 87.38 193 VAL A C 1
ATOM 1409 O O . VAL A 1 193 ? -13.919 3.670 3.772 1.00 87.38 193 VAL A O 1
ATOM 1412 N N . ARG A 1 194 ? -15.088 4.735 2.190 1.00 84.69 194 ARG A N 1
ATOM 1413 C CA . ARG A 1 194 ? -16.304 4.882 2.980 1.00 84.69 194 ARG A CA 1
ATOM 1414 C C . ARG A 1 194 ? -17.407 3.993 2.430 1.00 84.69 194 ARG A C 1
ATOM 1416 O O . ARG A 1 194 ? -17.433 3.720 1.229 1.00 84.69 194 ARG A O 1
ATOM 1423 N N . GLY A 1 195 ? -18.344 3.609 3.294 1.00 72.69 195 GLY A N 1
ATOM 1424 C CA . GLY A 1 195 ? -19.515 2.813 2.902 1.00 72.69 195 GLY A CA 1
ATOM 1425 C C . GLY A 1 195 ? -20.361 3.442 1.782 1.00 72.69 195 GLY A C 1
ATOM 1426 O O . GLY A 1 195 ? -21.053 2.732 1.062 1.00 72.69 195 GLY A O 1
ATOM 1427 N N . ASP A 1 196 ? -20.266 4.761 1.580 1.00 74.94 196 ASP A N 1
ATOM 1428 C CA . ASP A 1 196 ? -20.957 5.508 0.518 1.00 74.94 196 ASP A CA 1
ATOM 1429 C C . ASP A 1 196 ? -20.263 5.455 -0.860 1.00 74.94 196 ASP A C 1
ATOM 1431 O O . ASP A 1 196 ? -20.704 6.122 -1.796 1.00 74.94 196 ASP A O 1
ATOM 1435 N N . GLY A 1 197 ? -19.166 4.705 -1.010 1.00 74.62 197 GLY A N 1
ATOM 1436 C CA . GLY A 1 197 ? -18.428 4.627 -2.275 1.00 74.62 197 GLY A CA 1
ATOM 1437 C C . GLY A 1 197 ? -17.290 5.627 -2.418 1.00 74.62 197 GLY A C 1
ATOM 1438 O O . GLY A 1 197 ? -16.502 5.516 -3.363 1.00 74.62 197 GLY A O 1
ATOM 1439 N N . GLN A 1 198 ? -17.155 6.594 -1.505 1.00 84.94 198 GLN A N 1
ATOM 1440 C CA . GLN A 1 198 ? -16.083 7.576 -1.608 1.00 84.94 198 GLN A CA 1
ATOM 1441 C C . GLN A 1 198 ? -14.742 6.962 -1.214 1.00 84.94 198 GLN A C 1
ATOM 1443 O O . GLN A 1 198 ? -14.568 6.437 -0.114 1.00 84.94 198 GLN A O 1
ATOM 1448 N N . VAL A 1 199 ? -13.770 7.079 -2.119 1.00 87.12 199 VAL A N 1
ATOM 1449 C CA . VAL A 1 199 ? -12.384 6.675 -1.879 1.00 87.12 199 VAL A CA 1
ATOM 1450 C C . VAL A 1 199 ? -11.521 7.917 -1.771 1.00 87.12 199 VAL A C 1
ATOM 1452 O O . VAL A 1 199 ? -11.467 8.737 -2.688 1.00 87.12 199 VAL A O 1
ATOM 1455 N N . ARG A 1 200 ? -10.820 8.038 -0.650 1.00 90.12 200 ARG A N 1
ATOM 1456 C CA . ARG A 1 200 ? -9.783 9.037 -0.428 1.00 90.12 200 ARG A CA 1
ATOM 1457 C C . ARG A 1 200 ? -8.431 8.358 -0.560 1.00 90.12 200 ARG A C 1
ATOM 1459 O O . ARG A 1 200 ? -8.122 7.436 0.195 1.00 90.12 200 ARG A O 1
ATOM 1466 N N . ALA A 1 201 ? -7.635 8.813 -1.524 1.00 86.56 201 ALA A N 1
ATOM 1467 C CA . ALA A 1 201 ? -6.236 8.417 -1.601 1.00 86.56 201 ALA A CA 1
ATOM 1468 C C . ALA A 1 201 ? -5.545 8.810 -0.289 1.00 86.56 201 ALA A C 1
ATOM 1470 O O . ALA A 1 201 ? -5.694 9.937 0.183 1.00 86.56 201 ALA A O 1
ATOM 1471 N N . GLY A 1 202 ? -4.855 7.858 0.324 1.00 84.44 202 GLY A N 1
ATOM 1472 C CA . GLY A 1 202 ? -4.215 8.035 1.615 1.00 84.44 202 GLY A CA 1
ATOM 1473 C C . GLY A 1 202 ? -2.722 8.347 1.494 1.00 84.44 202 GLY A C 1
ATOM 1474 O O . GLY A 1 202 ? -2.236 8.699 0.413 1.00 84.44 202 GLY A O 1
ATOM 1475 N N . PRO A 1 203 ? -1.987 8.258 2.614 1.00 91.38 203 PRO A N 1
ATOM 1476 C CA . PRO A 1 203 ? -0.557 8.528 2.632 1.00 91.38 203 PRO A CA 1
ATOM 1477 C C . PRO A 1 203 ? 0.228 7.525 1.782 1.00 91.38 203 PRO A C 1
ATOM 1479 O O . PRO A 1 203 ? -0.203 6.395 1.530 1.00 91.38 203 PRO A O 1
ATOM 1482 N N . GLU A 1 204 ? 1.422 7.949 1.380 1.00 93.12 204 GLU A N 1
ATOM 1483 C CA . GLU A 1 204 ? 2.446 7.081 0.815 1.00 93.12 204 GLU A CA 1
ATOM 1484 C C . GLU A 1 204 ? 3.747 7.293 1.582 1.00 93.12 204 GLU A C 1
ATOM 1486 O O . GLU A 1 204 ? 4.151 8.431 1.827 1.00 93.12 204 GLU A O 1
ATOM 1491 N N . VAL A 1 205 ? 4.413 6.194 1.914 1.00 96.12 205 VAL A N 1
ATOM 1492 C CA . VAL A 1 205 ? 5.708 6.179 2.592 1.00 96.12 205 VAL A CA 1
ATOM 1493 C C . VAL A 1 205 ? 6.700 5.351 1.787 1.00 96.12 205 VAL A C 1
ATOM 1495 O O . VAL A 1 205 ? 6.346 4.360 1.144 1.00 96.12 205 VAL A O 1
ATOM 1498 N N . ASN A 1 206 ? 7.959 5.780 1.799 1.00 94.81 206 ASN A N 1
ATOM 1499 C CA . ASN A 1 206 ? 9.028 5.196 1.000 1.00 94.81 206 ASN A CA 1
ATOM 1500 C C . ASN A 1 206 ? 10.299 5.079 1.849 1.00 94.81 206 ASN A C 1
ATOM 1502 O O . ASN A 1 206 ? 10.689 6.030 2.523 1.00 94.81 206 ASN A O 1
ATOM 1506 N N . GLY A 1 207 ? 10.987 3.943 1.774 1.00 95.25 207 GLY A N 1
ATOM 1507 C CA . GLY A 1 207 ? 12.237 3.735 2.499 1.00 95.25 207 GLY A CA 1
ATOM 1508 C C . GLY A 1 207 ? 12.871 2.382 2.207 1.00 95.25 207 GLY A C 1
ATOM 1509 O O . GLY A 1 207 ? 12.821 1.896 1.078 1.00 95.25 207 GLY A O 1
ATOM 1510 N N . THR A 1 208 ? 13.501 1.788 3.217 1.00 95.38 208 THR A N 1
ATOM 1511 C CA . THR A 1 208 ? 14.185 0.492 3.114 1.00 95.38 208 THR A CA 1
ATOM 1512 C C . THR A 1 208 ? 13.527 -0.546 4.010 1.00 95.38 208 THR A C 1
ATOM 1514 O O . THR A 1 208 ? 12.892 -0.203 5.005 1.00 95.38 208 THR A O 1
ATOM 1517 N N . PHE A 1 209 ? 13.735 -1.825 3.701 1.00 94.12 209 PHE A N 1
ATOM 1518 C CA . PHE A 1 209 ? 13.168 -2.942 4.457 1.00 94.12 209 PHE A CA 1
ATOM 1519 C C . PHE A 1 209 ? 13.565 -2.934 5.939 1.00 94.12 209 PHE A C 1
ATOM 1521 O O . PHE A 1 209 ? 12.751 -3.228 6.806 1.00 94.12 209 PHE A O 1
ATOM 1528 N N . LYS A 1 210 ? 14.784 -2.480 6.260 1.00 94.56 210 LYS A N 1
ATOM 1529 C CA . LYS A 1 210 ? 15.244 -2.309 7.651 1.00 94.56 210 LYS A CA 1
ATOM 1530 C C . LYS A 1 210 ? 14.409 -1.301 8.449 1.00 94.56 210 LYS A C 1
ATOM 1532 O O . LYS A 1 210 ? 14.346 -1.410 9.665 1.00 94.56 210 LYS A O 1
ATOM 1537 N N . ARG A 1 211 ? 13.782 -0.338 7.766 1.00 95.62 211 ARG A N 1
ATOM 1538 C CA . ARG A 1 211 ? 12.900 0.684 8.344 1.00 95.62 211 ARG A CA 1
ATOM 1539 C C . ARG A 1 211 ? 11.419 0.316 8.227 1.00 95.62 211 ARG A C 1
ATOM 1541 O O . ARG A 1 211 ? 10.584 1.183 8.436 1.00 95.62 211 ARG A O 1
ATOM 1548 N N . LEU A 1 212 ? 11.067 -0.927 7.872 1.00 95.81 212 LEU A N 1
ATOM 1549 C CA . LEU A 1 212 ? 9.675 -1.321 7.613 1.00 95.81 212 LEU A CA 1
ATOM 1550 C C . LEU A 1 212 ? 8.726 -0.925 8.756 1.00 95.81 212 LEU A C 1
ATOM 1552 O O . LEU A 1 212 ? 7.666 -0.369 8.492 1.00 95.81 212 LEU A O 1
ATOM 1556 N N . LEU A 1 213 ? 9.139 -1.156 10.004 1.00 96.50 213 LEU A N 1
ATOM 1557 C CA . LEU A 1 213 ? 8.347 -0.817 11.188 1.00 96.50 213 LEU A CA 1
ATOM 1558 C C . LEU A 1 213 ? 8.210 0.702 11.383 1.00 96.50 213 LEU A C 1
ATOM 1560 O O . LEU A 1 213 ? 7.128 1.176 11.698 1.00 96.50 213 LEU A O 1
ATOM 1564 N N . ASP A 1 214 ? 9.261 1.482 11.117 1.00 96.69 214 ASP A N 1
ATOM 1565 C CA . ASP A 1 214 ? 9.181 2.949 11.177 1.00 96.69 214 ASP A CA 1
ATOM 1566 C C . ASP A 1 214 ? 8.260 3.505 10.083 1.00 96.69 214 ASP A C 1
ATOM 1568 O O . ASP A 1 214 ? 7.455 4.402 10.327 1.00 96.69 214 ASP A O 1
ATOM 1572 N N . LEU A 1 215 ? 8.364 2.957 8.867 1.00 97.06 215 LEU A N 1
ATOM 1573 C CA . LEU A 1 215 ? 7.522 3.342 7.735 1.00 97.06 215 LEU A CA 1
ATOM 1574 C C . LEU A 1 215 ? 6.051 3.013 8.006 1.00 97.06 215 LEU A C 1
ATOM 1576 O O . LEU A 1 215 ? 5.174 3.765 7.593 1.00 97.06 215 LEU A O 1
ATOM 1580 N N . GLU A 1 216 ? 5.772 1.914 8.707 1.00 96.94 216 GLU A N 1
ATOM 1581 C CA . GLU A 1 216 ? 4.425 1.576 9.167 1.00 96.94 216 GLU A CA 1
ATOM 1582 C C . GLU A 1 216 ? 3.879 2.665 10.106 1.00 96.94 216 GLU A C 1
ATOM 1584 O O . GLU A 1 216 ? 2.788 3.177 9.852 1.00 96.94 216 GLU A O 1
ATOM 1589 N N . LYS A 1 217 ? 4.675 3.158 11.068 1.00 97.00 217 LYS A N 1
ATOM 1590 C CA . LYS A 1 217 ? 4.273 4.300 11.915 1.00 97.00 217 LYS A CA 1
ATOM 1591 C C . LYS A 1 217 ? 4.015 5.568 11.112 1.00 97.00 217 LYS A C 1
ATOM 1593 O O . LYS A 1 217 ? 3.018 6.254 11.335 1.00 97.00 217 LYS A O 1
ATOM 1598 N N . GLU A 1 218 ? 4.897 5.896 10.169 1.00 97.31 218 GLU A N 1
ATOM 1599 C CA . GLU A 1 218 ? 4.709 7.047 9.278 1.00 97.31 218 GLU A CA 1
ATOM 1600 C C . GLU A 1 218 ? 3.384 6.932 8.495 1.00 97.31 218 GLU A C 1
ATOM 1602 O O . GLU A 1 218 ? 2.645 7.915 8.371 1.00 97.31 218 GLU A O 1
ATOM 1607 N N . LEU A 1 219 ? 3.041 5.724 8.032 1.00 97.06 219 LEU A N 1
ATOM 1608 C CA . LEU A 1 219 ? 1.788 5.441 7.336 1.00 97.06 219 LEU A CA 1
ATOM 1609 C C . LEU A 1 219 ? 0.574 5.628 8.259 1.00 97.06 219 LEU A C 1
ATOM 1611 O O . LEU A 1 219 ? -0.386 6.287 7.858 1.00 97.06 219 LEU A O 1
ATOM 1615 N N . VAL A 1 220 ? 0.618 5.113 9.492 1.00 96.38 220 VAL A N 1
ATOM 1616 C CA . VAL A 1 220 ? -0.451 5.275 10.496 1.00 96.38 220 VAL A CA 1
ATOM 1617 C C . VAL A 1 220 ? -0.711 6.746 10.811 1.00 96.38 220 VAL A C 1
ATOM 1619 O O . VAL A 1 220 ? -1.862 7.188 10.813 1.00 96.38 220 VAL A O 1
ATOM 1622 N N . LEU A 1 221 ? 0.340 7.535 11.046 1.00 96.25 221 LEU A N 1
ATOM 1623 C CA . LEU A 1 221 ? 0.197 8.965 11.343 1.00 96.25 221 LEU A CA 1
ATOM 1624 C C . LEU A 1 221 ? -0.440 9.723 10.165 1.00 96.25 221 LEU A C 1
ATOM 1626 O O . LEU A 1 221 ? -1.304 10.588 10.356 1.00 96.25 221 LEU A O 1
ATOM 1630 N N . GLY A 1 222 ? -0.059 9.363 8.937 1.00 95.44 222 GLY A N 1
ATOM 1631 C CA . GLY A 1 222 ? -0.696 9.877 7.727 1.00 95.44 222 GLY A CA 1
ATOM 1632 C C . GLY A 1 222 ? -2.162 9.446 7.598 1.00 95.44 222 GLY A C 1
ATOM 1633 O O . GLY A 1 222 ? -3.006 10.248 7.197 1.00 95.44 222 GLY A O 1
ATOM 1634 N N . LEU A 1 223 ? -2.488 8.205 7.972 1.00 94.56 223 LEU A N 1
ATOM 1635 C CA . LEU A 1 223 ? -3.850 7.671 7.946 1.00 94.56 223 LEU A CA 1
ATOM 1636 C C . LEU A 1 223 ? -4.759 8.385 8.945 1.00 94.56 223 LEU A C 1
ATOM 1638 O O . LEU A 1 223 ? -5.866 8.765 8.572 1.00 94.56 223 LEU A O 1
ATOM 1642 N N . ALA A 1 224 ? -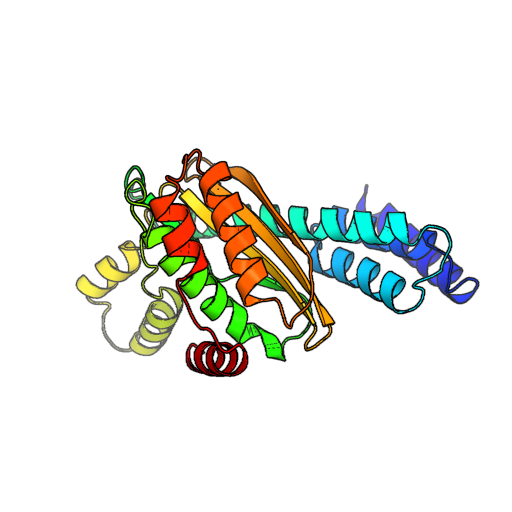4.291 8.635 10.169 1.00 92.88 224 ALA A N 1
ATOM 1643 C CA . ALA A 1 224 ? -5.045 9.398 11.162 1.00 92.88 224 ALA A CA 1
ATOM 1644 C C . ALA A 1 224 ? -5.436 10.786 10.622 1.00 92.88 224 ALA A C 1
ATOM 1646 O O . ALA A 1 224 ? -6.599 11.183 10.698 1.00 92.88 224 ALA A O 1
ATOM 1647 N N . SER A 1 225 ? -4.495 11.469 9.963 1.00 90.94 225 SER A N 1
ATOM 1648 C CA . SER A 1 225 ? -4.753 12.763 9.319 1.00 90.94 225 SER A CA 1
ATOM 1649 C C . SER A 1 225 ? -5.806 12.654 8.204 1.00 90.94 225 SER A C 1
ATOM 1651 O O . SER A 1 225 ? -6.714 13.479 8.120 1.00 90.94 225 SER A O 1
ATOM 1653 N N . GLN A 1 226 ? -5.739 11.609 7.370 1.00 89.12 226 GLN A N 1
ATOM 1654 C CA . GLN A 1 226 ? -6.704 11.359 6.282 1.00 89.12 226 GLN A CA 1
ATOM 1655 C C . GLN A 1 226 ? -8.106 10.981 6.775 1.00 89.12 226 GLN A C 1
ATOM 1657 O O . GLN A 1 226 ? -9.112 11.305 6.134 1.00 89.12 226 GLN A O 1
ATOM 1662 N N . LEU A 1 227 ? -8.181 10.336 7.938 1.00 88.88 227 LEU A N 1
ATOM 1663 C CA . LEU A 1 227 ? -9.421 10.064 8.659 1.00 88.88 227 LEU A CA 1
ATOM 1664 C C . LEU A 1 227 ? -10.004 11.327 9.324 1.00 88.88 227 LEU A C 1
ATOM 1666 O O . LEU A 1 227 ? -11.080 11.255 9.911 1.00 88.88 227 LEU A O 1
ATOM 1670 N N . GLY A 1 228 ? -9.337 12.481 9.196 1.00 87.75 228 GLY A N 1
ATOM 1671 C CA . GLY A 1 228 ? -9.773 13.757 9.764 1.00 87.75 228 GLY A CA 1
ATOM 1672 C C . GLY A 1 228 ? -9.485 13.885 11.258 1.00 87.75 228 GLY A C 1
ATOM 1673 O O . GLY A 1 228 ? -10.146 14.665 11.939 1.00 87.75 228 GLY A O 1
ATOM 1674 N N . ILE A 1 229 ? -8.530 13.113 11.780 1.00 89.75 229 ILE A N 1
ATOM 1675 C CA . ILE A 1 229 ? -8.231 13.054 13.208 1.00 89.75 229 ILE A CA 1
ATOM 1676 C C . ILE A 1 229 ? -6.980 13.861 13.501 1.00 89.75 229 ILE A C 1
ATOM 1678 O O . ILE A 1 229 ? -5.920 13.645 12.913 1.00 89.75 229 ILE A O 1
ATOM 1682 N N . GLN A 1 230 ? -7.100 14.765 14.465 1.00 91.50 230 GLN A N 1
ATOM 1683 C CA . GLN A 1 230 ? -5.963 15.467 15.037 1.00 91.50 230 GLN A CA 1
ATOM 1684 C C . GLN A 1 230 ? -5.449 14.661 16.225 1.00 91.50 230 GLN A C 1
ATOM 1686 O O . GLN A 1 230 ? -6.092 14.605 17.271 1.00 91.50 230 GLN A O 1
ATOM 1691 N N . LEU A 1 231 ? -4.306 14.004 16.039 1.00 93.38 231 LEU A N 1
ATOM 1692 C CA . LEU A 1 231 ? -3.652 13.262 17.109 1.00 93.38 231 LEU A CA 1
ATOM 1693 C C . LEU A 1 231 ? -3.109 14.228 18.160 1.00 93.38 231 LEU A C 1
ATOM 1695 O O . LEU A 1 231 ? -2.427 15.199 17.830 1.00 93.38 231 LEU A O 1
ATOM 1699 N N . THR A 1 232 ? -3.350 13.922 19.430 1.00 96.00 232 THR A N 1
ATOM 1700 C CA . THR A 1 232 ? -2.616 14.570 20.519 1.00 96.00 232 THR A CA 1
ATOM 1701 C C . THR A 1 232 ? -1.152 14.126 20.506 1.00 96.00 232 THR A C 1
ATOM 1703 O O . THR A 1 232 ? -0.825 13.027 20.050 1.00 96.00 232 THR A O 1
ATOM 1706 N N . GLU A 1 233 ? -0.251 14.935 21.070 1.00 95.94 233 GLU A N 1
ATOM 1707 C CA . GLU A 1 233 ? 1.161 14.541 21.179 1.00 95.94 233 GLU A CA 1
ATOM 1708 C C . GLU A 1 233 ? 1.322 13.246 21.994 1.00 95.94 233 GLU A C 1
ATOM 1710 O O . GLU A 1 233 ? 2.129 12.384 21.659 1.00 95.94 233 GLU A O 1
ATOM 1715 N N . ALA A 1 234 ? 0.490 13.044 23.020 1.00 95.75 234 ALA A N 1
ATOM 1716 C CA . ALA A 1 234 ? 0.489 11.814 23.804 1.00 95.75 234 ALA A CA 1
ATOM 1717 C C . ALA A 1 234 ? 0.096 10.579 22.970 1.00 95.75 234 ALA A C 1
ATOM 1719 O O . ALA A 1 234 ? 0.748 9.540 23.085 1.00 95.75 234 ALA A O 1
ATOM 1720 N N . GLU A 1 235 ? -0.935 10.677 22.125 1.00 96.38 235 GLU A N 1
ATOM 1721 C CA . GLU A 1 235 ? -1.325 9.600 21.202 1.00 96.38 235 GLU A CA 1
ATOM 1722 C C . GLU A 1 235 ? -0.231 9.340 20.167 1.00 96.38 235 GLU A C 1
ATOM 1724 O O . GLU A 1 235 ? 0.171 8.192 19.980 1.00 96.38 235 GLU A O 1
ATOM 1729 N N . ARG A 1 236 ? 0.334 10.400 19.576 1.00 96.38 236 ARG A N 1
ATOM 1730 C CA . ARG A 1 236 ? 1.450 10.301 18.627 1.00 96.38 236 ARG A CA 1
ATOM 1731 C C . ARG A 1 236 ? 2.640 9.555 19.233 1.00 96.38 236 ARG A C 1
ATOM 1733 O O . ARG A 1 236 ? 3.160 8.623 18.628 1.00 96.38 236 ARG A O 1
ATOM 1740 N N . GLN A 1 237 ? 3.043 9.914 20.451 1.00 96.69 237 GLN A N 1
ATOM 1741 C CA . GLN A 1 237 ? 4.148 9.258 21.155 1.00 96.69 237 GLN A CA 1
ATOM 1742 C C . GLN A 1 237 ? 3.823 7.830 21.600 1.00 96.69 237 GLN A C 1
ATOM 1744 O O . GLN A 1 237 ? 4.737 7.036 21.825 1.00 96.69 237 GLN A O 1
ATOM 1749 N N . ARG A 1 238 ? 2.546 7.483 21.790 1.00 95.94 238 ARG A N 1
ATOM 1750 C CA . ARG A 1 238 ? 2.139 6.096 22.047 1.00 95.94 238 ARG A CA 1
ATOM 1751 C C . ARG A 1 238 ? 2.259 5.259 20.780 1.00 95.94 238 ARG A C 1
ATOM 1753 O O . ARG A 1 238 ? 2.922 4.234 20.842 1.00 95.94 238 ARG A O 1
ATOM 1760 N N . ILE A 1 239 ? 1.733 5.744 19.653 1.00 96.19 239 ILE A N 1
ATOM 1761 C CA . ILE A 1 239 ? 1.854 5.096 18.334 1.00 96.19 239 ILE A CA 1
ATOM 1762 C C . ILE A 1 239 ? 3.328 4.839 17.996 1.00 96.19 239 ILE A C 1
ATOM 1764 O O . ILE A 1 239 ? 3.719 3.708 17.735 1.00 96.19 239 ILE A O 1
ATOM 1768 N N . LEU A 1 240 ? 4.187 5.857 18.115 1.00 95.12 240 LEU A N 1
ATOM 1769 C CA . LEU A 1 240 ? 5.617 5.729 17.801 1.00 95.12 240 LEU A CA 1
ATOM 1770 C C . LEU A 1 240 ? 6.381 4.736 18.694 1.00 95.12 240 LEU A C 1
ATOM 1772 O O . LEU A 1 240 ? 7.451 4.272 18.311 1.00 95.12 240 LEU A O 1
ATOM 1776 N N . ARG A 1 241 ? 5.874 4.430 19.895 1.00 93.81 241 ARG A N 1
ATOM 1777 C CA . ARG A 1 241 ? 6.504 3.487 20.837 1.00 93.81 241 ARG A CA 1
ATOM 1778 C C . ARG A 1 241 ? 5.874 2.093 20.814 1.00 93.81 241 ARG A C 1
ATOM 1780 O O . ARG A 1 241 ? 6.455 1.181 21.405 1.00 93.81 241 ARG A O 1
ATOM 1787 N N . GLN A 1 242 ? 4.707 1.949 20.190 1.00 91.12 242 GLN A N 1
ATOM 1788 C CA . GLN A 1 242 ? 3.925 0.719 20.115 1.00 91.12 242 GLN A CA 1
ATOM 1789 C C . GLN A 1 242 ? 4.505 -0.243 19.074 1.00 91.12 242 GLN A C 1
ATOM 1791 O O . GLN A 1 242 ? 5.069 0.164 18.059 1.00 91.12 242 GLN A O 1
ATOM 1796 N N . GLY A 1 243 ? 4.312 -1.540 19.307 1.00 87.25 243 GLY A N 1
ATOM 1797 C CA . GLY A 1 243 ? 4.647 -2.583 18.345 1.00 87.25 243 GLY A CA 1
ATOM 1798 C C . GLY A 1 243 ? 6.036 -3.200 18.543 1.00 87.25 243 GLY A C 1
ATOM 1799 O O . GLY A 1 243 ? 6.741 -2.911 19.517 1.00 87.25 243 GLY A O 1
ATOM 1800 N N . PRO A 1 244 ? 6.417 -4.128 17.652 1.00 89.81 244 PRO A N 1
ATOM 1801 C CA . PRO A 1 244 ? 7.657 -4.879 17.769 1.00 89.81 244 PRO A CA 1
ATOM 1802 C C . PRO A 1 244 ? 8.873 -3.961 17.610 1.00 89.81 244 PRO A C 1
ATOM 1804 O O . PRO A 1 244 ? 8.890 -3.057 16.785 1.00 89.81 244 PRO A O 1
ATOM 1807 N N . ARG A 1 245 ? 9.936 -4.229 18.377 1.00 88.94 245 ARG A N 1
ATOM 1808 C CA . ARG A 1 245 ? 11.244 -3.558 18.218 1.00 88.94 245 ARG A CA 1
ATOM 1809 C C . ARG A 1 245 ? 12.225 -4.351 17.357 1.00 88.94 245 ARG A C 1
ATOM 1811 O O . ARG A 1 245 ? 13.327 -3.890 17.081 1.00 88.94 245 ARG A O 1
ATOM 1818 N N . ASN A 1 246 ? 11.843 -5.569 16.981 1.00 93.38 246 ASN A N 1
ATOM 1819 C CA . ASN A 1 246 ?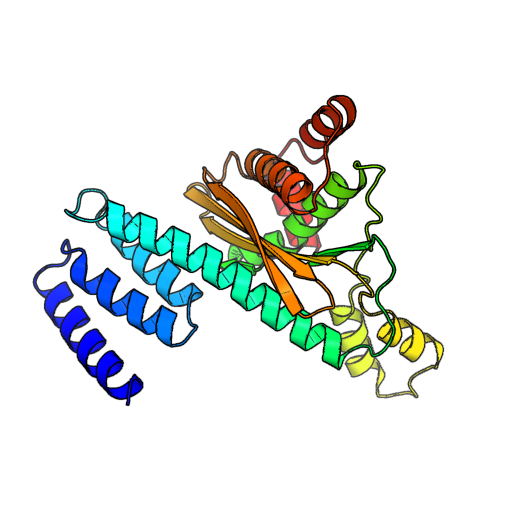 12.670 -6.498 16.232 1.00 93.38 246 ASN A CA 1
ATOM 1820 C C . ASN A 1 246 ? 11.924 -6.928 14.966 1.00 93.38 246 ASN A C 1
ATOM 1822 O O . ASN A 1 246 ? 10.874 -7.566 15.043 1.00 93.38 246 ASN A O 1
ATOM 1826 N N . LEU A 1 247 ? 12.490 -6.583 13.808 1.00 93.00 247 LEU A N 1
ATOM 1827 C CA . LEU A 1 247 ? 11.907 -6.904 12.509 1.00 93.00 247 LEU A CA 1
ATOM 1828 C C . LEU A 1 247 ? 11.805 -8.418 12.280 1.00 93.00 247 LEU A C 1
ATOM 1830 O O . LEU A 1 247 ? 10.780 -8.877 11.797 1.00 93.00 247 LEU A O 1
ATOM 1834 N N . ALA A 1 248 ? 12.808 -9.207 12.669 1.00 93.50 248 ALA A N 1
ATOM 1835 C CA . ALA A 1 248 ? 12.771 -10.660 12.495 1.00 93.50 248 ALA A CA 1
ATOM 1836 C C . ALA A 1 248 ? 11.644 -11.310 13.314 1.00 93.50 248 ALA A C 1
ATOM 1838 O O . ALA A 1 248 ? 10.944 -12.182 12.808 1.00 93.50 248 ALA A O 1
ATOM 1839 N N . ALA A 1 249 ? 11.413 -10.837 14.543 1.00 94.12 249 ALA A N 1
ATOM 1840 C CA . ALA A 1 249 ? 10.284 -11.288 15.356 1.00 94.12 249 ALA A CA 1
ATOM 1841 C C . ALA A 1 249 ? 8.939 -10.943 14.699 1.00 94.12 249 ALA A C 1
ATOM 1843 O O . ALA A 1 249 ? 8.024 -11.760 14.700 1.00 94.12 249 ALA A O 1
ATOM 1844 N N . PHE A 1 250 ? 8.833 -9.759 14.091 1.00 95.38 250 PHE A N 1
ATOM 1845 C CA . PHE A 1 250 ? 7.639 -9.371 13.344 1.00 95.38 250 PHE A CA 1
ATOM 1846 C C . PHE A 1 250 ? 7.419 -10.222 12.083 1.00 95.38 250 PHE A C 1
ATOM 1848 O O . PHE A 1 250 ? 6.284 -10.600 11.796 1.00 95.38 250 PHE A O 1
ATOM 1855 N N . LEU A 1 251 ? 8.484 -10.566 11.353 1.00 93.44 251 LEU A N 1
ATOM 1856 C CA . LEU A 1 251 ? 8.398 -11.467 10.200 1.00 93.44 251 LEU A CA 1
ATOM 1857 C C . LEU A 1 251 ? 7.924 -12.862 10.620 1.00 93.44 251 LEU A C 1
ATOM 1859 O O . LEU A 1 251 ? 6.999 -13.389 10.011 1.00 93.44 251 LEU A O 1
ATOM 1863 N N . ALA A 1 252 ? 8.495 -13.421 11.691 1.00 94.06 252 ALA A N 1
ATOM 1864 C CA . ALA A 1 252 ? 8.082 -14.715 12.233 1.00 94.06 252 ALA A CA 1
ATOM 1865 C C . ALA A 1 252 ? 6.627 -14.697 12.731 1.00 94.06 252 ALA A C 1
ATOM 1867 O O . ALA A 1 252 ? 5.867 -15.621 12.454 1.00 94.06 252 ALA A O 1
ATOM 1868 N N . TYR A 1 253 ? 6.213 -13.622 13.412 1.00 93.00 253 TYR A N 1
ATOM 1869 C CA . TYR A 1 253 ? 4.817 -13.418 13.804 1.00 93.00 253 TYR A CA 1
ATOM 1870 C C . TYR A 1 253 ? 3.893 -13.396 12.584 1.00 93.00 253 TYR A C 1
ATOM 1872 O O . TYR A 1 253 ? 2.899 -14.110 12.560 1.00 93.00 253 TYR A O 1
ATOM 1880 N N . SER A 1 254 ? 4.254 -12.627 11.553 1.00 92.44 254 SER A N 1
ATOM 1881 C CA . SER A 1 254 ? 3.465 -12.509 10.323 1.00 92.44 254 SER A CA 1
ATOM 1882 C C . SER A 1 254 ? 3.328 -13.853 9.606 1.00 92.44 254 SER A C 1
ATOM 1884 O O . SER A 1 254 ? 2.242 -14.182 9.148 1.00 92.44 254 SER A O 1
ATOM 1886 N N . GLN A 1 255 ? 4.399 -14.653 9.561 1.00 91.19 255 GLN A N 1
ATOM 1887 C CA . GLN A 1 255 ? 4.376 -16.020 9.026 1.00 91.19 255 GLN A CA 1
ATOM 1888 C C . GLN A 1 255 ? 3.425 -16.941 9.798 1.00 91.19 255 GLN A C 1
ATOM 1890 O O . GLN A 1 255 ? 2.795 -17.792 9.187 1.00 91.19 255 GLN A O 1
ATOM 1895 N N . GLY A 1 256 ? 3.289 -16.762 11.114 1.00 87.88 256 GLY A N 1
ATOM 1896 C CA . GLY A 1 256 ? 2.359 -17.535 11.941 1.00 87.88 256 GLY A CA 1
ATOM 1897 C C . GLY A 1 256 ? 0.882 -17.133 11.815 1.00 87.88 256 GLY A C 1
ATOM 1898 O O . GLY A 1 256 ? 0.049 -17.756 12.467 1.00 87.88 256 GLY A O 1
ATOM 1899 N N . LEU A 1 257 ? 0.554 -16.088 11.041 1.00 81.19 257 LEU A N 1
ATOM 1900 C CA . LEU A 1 257 ? -0.828 -15.650 10.777 1.00 81.19 257 LEU A CA 1
ATOM 1901 C C . LEU A 1 257 ? -1.448 -16.265 9.508 1.00 81.19 257 LEU A C 1
ATOM 1903 O O . LEU A 1 257 ? -2.638 -16.025 9.242 1.00 81.19 257 LEU A O 1
ATOM 1907 N N . GLU A 1 258 ? -0.640 -16.968 8.712 1.00 67.38 258 GLU A N 1
ATOM 1908 C CA . GLU A 1 258 ? -1.092 -17.827 7.607 1.00 67.38 258 GLU A CA 1
ATOM 1909 C C . GLU A 1 258 ? -1.734 -19.105 8.158 1.00 67.38 258 GLU A C 1
ATOM 1911 O O . GLU A 1 258 ? -2.872 -19.398 7.725 1.00 67.38 258 GLU A O 1
#

pLDDT: mean 84.85, std 15.24, range [40.78, 97.31]

Sequence (258 aa):
MAAGRCDSAVATAKAAQLQAPAHALGPLVIGRCQETDGRYDLAYATYTDFAARHPRARGVAAVRAAAQLALRAQATQTAKLALARESTLTTLPPEPSSVAVLPLTIAGDSSLQPLSRGLAELITSDLALVRSLRLLERMQVGSLLDELKLSQSARVDSATAARVGRMLRAERMVQGVAALTENGPVRMSAAVVRGDGQVRAGPEVNGTFKRLLDLEKELVLGLASQLGIQLTEAERQRILRQGPRNLAAFLAYSQGLE

Solvent-accessible surface area (backbone atoms only — not comparable to full-atom values): 13701 Å² total; per-residue (Å²): 128,64,67,76,53,39,57,54,49,35,52,51,25,52,58,50,28,74,78,39,75,57,49,45,61,27,45,51,53,40,20,52,42,30,44,74,72,68,36,20,69,60,16,23,49,44,21,49,51,50,37,66,79,30,73,81,28,69,56,29,68,58,36,52,49,50,22,53,52,24,46,48,49,36,14,46,49,53,28,53,52,51,50,58,51,48,61,77,61,44,89,67,77,53,44,81,71,21,35,27,59,41,63,27,46,59,44,78,54,71,89,53,44,38,46,16,49,39,50,23,52,50,49,44,59,41,52,55,60,37,86,89,48,41,70,47,80,75,73,62,60,63,64,52,51,51,49,45,65,71,43,69,86,55,81,90,47,69,71,53,54,56,55,57,60,59,48,85,39,36,33,29,35,38,24,32,28,32,41,55,36,88,90,31,55,28,38,39,26,33,13,41,28,36,75,89,71,54,70,44,83,43,39,72,39,78,51,40,41,90,43,47,69,60,44,49,46,55,39,46,59,38,40,39,48,70,74,72,44,85,75,49,71,69,42,50,57,46,40,72,67,55,77,79,94,44,69,69,60,47,51,54,52,11,55,72,71,110

Mean predicted aligned error: 7.95 Å

Foldseek 3Di:
DVLVVLVVQLVVLVVVCVVVVLEPVSLVSNLVSCVVVVNLLVNLVSLVVSCVVRVPRDCNVVSVVSNVVSQLSNQQVVLLVVLVVLVVQEPDAADPQEEEEAFEAERDDPLCSLVSVLLRVLLQVLVVLFPSHHYDYPPPLPVLVVVVVVPVVDDDDPVSVVVSNPGHSGQKYKYKYWYADVQAKIKIWIWIAGNVGDIHTWDIFIDGPVCVLVSSLVRSVRVCVVSVHDDDPVSNVCSNVDDDPDSVVSSVVSVVVD

Nearest PDB structures (foldseek):
  2j9q-assembly1_A  TM=6.927E-01  e=2.713E+00  Homo sapiens
  5waq-assembly1_A  TM=4.188E-01  e=1.181E+00  Neisseria gonorrhoeae FA 1090
  8re8-assembly1_A  TM=6.466E-01  e=5.578E+00  Homo sapiens
  9hmf-assembly1_L  TM=4.091E-01  e=2.868E+00  Campylobacter jejuni
  9hmf-assembly1_K  TM=4.055E-01  e=4.227E+00  Campylobacter jejuni

Secondary structure (DSSP, 8-state):
--HHHHHHHHHHHHHHHHH-TT-THHHHHHHHHHHHTT-HHHHHHHHHHHHHH-TT-TTHHHHHHHHHHHHHHHHHHHHHHHHHHHHHH--SPPEEEEEEEPPPEEEE-GGGTTHHHHHHHHHHHHHTT-TT-EEPP---HHHHHHHHHHHTTS---HHHHHHHTT---EEEEEEEEEEE-TTSEEEEEEEEEETTS-EEEEEEEEEEGGGHHHHHHHHHHHHHHHTT----HHHHHHHHH-S-S-HHHHHHHHHTT-